Protein AF-A0AAE0H1U1-F1 (afdb_monomer)

Organism: NCBI:txid36881

pLDDT: mean 75.98, std 21.96, range [22.59, 97.88]

Solvent-accessible surface area (backbone atoms only — not comparable to full-atom values): 16771 Å² total; per-residue (Å²): 131,82,87,84,64,93,72,58,71,63,64,58,50,39,24,69,74,56,45,77,70,87,65,85,62,63,89,71,53,54,83,63,53,64,66,82,52,68,60,69,60,41,51,56,58,51,67,36,55,33,44,66,47,66,67,55,46,52,53,47,72,70,44,88,63,95,59,72,74,74,62,70,53,64,40,69,91,61,39,53,61,69,61,48,56,49,49,36,50,52,47,33,50,45,33,72,67,54,68,36,39,51,40,48,20,51,52,53,54,48,54,49,42,69,36,89,77,65,43,66,85,80,74,53,22,36,36,39,39,43,72,71,66,80,46,66,71,62,49,39,37,48,53,9,37,39,77,74,46,45,93,36,50,44,47,34,68,47,70,61,52,62,32,22,53,72,52,82,69,89,71,69,30,79,74,72,40,71,88,58,49,41,75,37,76,69,50,73,68,56,71,81,39,57,65,69,59,29,39,53,55,50,32,55,52,47,52,52,32,60,70,66,68,44,38,34,33,37,42,36,50,40,87,78,54,90,81,70,45,64,64,54,53,26,61,76,60,43,47,70,68,46,50,79,81,39,93,49,48,69,45,50,46,49,63,88,82,54,58,86,59,80,84,74,93,86,77,91,74,84,79,76,78,84,72,92,68,91,82,135

Sequence (280 aa):
MQKGGWDCFRHYEILANGCVPSFLGIDDIPPLTMHTFPKELVQQAMRLPGVPTEESVINALASTAQHTADLFQIDFSVFNKTAYCKLRRQLMQYARERLTTRALGEYVVEQIRSLRPPVPISGRGVLLITEPSVEYQSGLLYIGLVEILGSKLFTYPYRKAIVHADHRNDTKAYGRGFGFQGVLPTTGLYADHAEEEADHAYQTIVEYRLQNGGFDAIIVTNGGNEYCEVDLYQTKFGIGRQTRSLRTKVLEYRTRSGWLSYHGPTKCGRTLRPRDRECP

Foldseek 3Di:
DPPPAPDDPVLLVCLQVLHQDDRACLVVAPCQGPVLQPSVLSVQLCPFQQFDHSVLLVVLVVPPDPCSPVSGGRPPVRGDPVVNNVSSVVSNVSSVPQVALQNLLVVVVVVQQPDVVGQPQPPLAEEEEEDLAADPVSLSVLVNVCVVQPVRYAYPPFDNLQQALPNPDQRQHDVRSPDRGNVHYDDDLVVVDPPVVSSVVSNVVVLVCLLVVSGSEYEYEDPPDPVPPVVCVCVVNVVVVVVVPHNYFYWYDDPDRDDGDGDDDDDDDDDDDDDDDDDD

Structure (mmCIF, N/CA/C/O backbone):
data_AF-A0AAE0H1U1-F1
#
_entry.id   AF-A0AAE0H1U1-F1
#
loop_
_atom_site.group_PDB
_atom_site.id
_atom_site.type_symbol
_atom_site.label_atom_id
_atom_site.label_alt_id
_atom_site.label_comp_id
_atom_site.label_asym_id
_atom_site.label_entity_id
_atom_site.label_seq_id
_atom_site.pdbx_PDB_ins_code
_atom_site.Cartn_x
_atom_site.Cartn_y
_atom_site.Cartn_z
_atom_site.occupancy
_atom_site.B_iso_or_equiv
_atom_site.auth_seq_id
_atom_site.auth_comp_id
_atom_site.auth_asym_id
_atom_site.auth_atom_id
_atom_site.pdbx_PDB_model_num
ATOM 1 N N . MET A 1 1 ? 1.213 23.343 -8.479 1.00 35.62 1 MET A N 1
ATOM 2 C CA . MET A 1 1 ? 1.620 22.376 -7.436 1.00 35.62 1 MET A CA 1
ATOM 3 C C . MET A 1 1 ? 2.518 21.347 -8.108 1.00 35.62 1 MET A C 1
ATOM 5 O O . MET A 1 1 ? 2.014 20.587 -8.928 1.00 35.62 1 MET A O 1
ATOM 9 N N . GLN A 1 2 ? 3.836 21.383 -7.884 1.00 30.20 2 GLN A N 1
ATOM 10 C CA . GLN A 1 2 ? 4.700 20.301 -8.370 1.00 30.20 2 GLN A CA 1
ATOM 11 C C . GLN A 1 2 ? 4.260 19.019 -7.658 1.00 30.20 2 GLN A C 1
ATOM 13 O O . GLN A 1 2 ? 4.155 18.995 -6.432 1.00 30.20 2 GLN A O 1
ATOM 18 N N . LYS A 1 3 ? 3.930 17.974 -8.420 1.00 43.53 3 LYS A N 1
ATOM 19 C CA . LYS A 1 3 ? 3.733 16.635 -7.862 1.00 43.53 3 LYS A CA 1
ATOM 20 C C . LYS A 1 3 ? 5.116 16.154 -7.408 1.00 43.53 3 LYS A C 1
ATOM 22 O O . LYS A 1 3 ? 5.875 15.653 -8.220 1.00 43.53 3 LYS A O 1
ATOM 27 N N . GLY A 1 4 ? 5.475 16.442 -6.158 1.00 54.69 4 GLY A N 1
ATOM 28 C CA . GLY A 1 4 ? 6.845 16.338 -5.638 1.00 54.69 4 GLY A CA 1
ATOM 29 C C . GLY A 1 4 ? 7.089 15.117 -4.753 1.00 54.69 4 GLY A C 1
ATOM 30 O O . GLY A 1 4 ? 7.741 15.244 -3.723 1.00 54.69 4 GLY A O 1
ATOM 31 N N . GLY A 1 5 ? 6.509 13.964 -5.093 1.00 71.81 5 GLY A N 1
ATOM 32 C CA . GLY A 1 5 ? 6.660 12.733 -4.318 1.00 71.81 5 GLY A CA 1
ATOM 33 C C . GLY A 1 5 ? 7.052 11.557 -5.202 1.00 71.81 5 GLY A C 1
ATOM 34 O O . GLY A 1 5 ? 6.538 11.422 -6.308 1.00 71.81 5 GLY A O 1
ATOM 35 N N . TRP A 1 6 ? 7.941 10.706 -4.692 1.00 83.69 6 TRP A N 1
ATOM 36 C CA . TRP A 1 6 ? 8.356 9.466 -5.351 1.00 83.69 6 TRP A CA 1
ATOM 37 C C . TRP A 1 6 ? 7.227 8.430 -5.411 1.00 83.69 6 TRP A C 1
ATOM 39 O O . TRP A 1 6 ? 7.160 7.650 -6.351 1.00 83.69 6 TRP A O 1
ATOM 49 N N . ASP A 1 7 ? 6.317 8.424 -4.433 1.00 81.69 7 ASP A N 1
ATOM 50 C CA . ASP A 1 7 ? 5.248 7.429 -4.332 1.00 81.69 7 ASP A CA 1
ATOM 51 C C . ASP A 1 7 ? 3.934 7.929 -4.948 1.00 81.69 7 ASP A C 1
ATOM 53 O O . ASP A 1 7 ? 3.441 9.014 -4.623 1.00 81.69 7 ASP A O 1
ATOM 57 N N . CYS A 1 8 ? 3.353 7.127 -5.840 1.00 82.00 8 CYS A N 1
ATOM 58 C CA . CYS A 1 8 ? 2.023 7.368 -6.377 1.00 82.00 8 CYS A CA 1
ATOM 59 C C . CYS A 1 8 ? 1.371 6.069 -6.858 1.00 82.00 8 CYS A C 1
ATOM 61 O O . CYS A 1 8 ? 2.042 5.128 -7.287 1.00 82.00 8 CYS A O 1
ATOM 63 N N . PHE A 1 9 ? 0.035 6.052 -6.875 1.00 81.81 9 PHE A N 1
ATOM 64 C CA . PHE A 1 9 ? -0.730 4.876 -7.292 1.00 81.81 9 PHE A CA 1
ATOM 65 C C . PHE A 1 9 ? -0.409 4.360 -8.691 1.00 81.81 9 PHE A C 1
ATOM 67 O O . PHE A 1 9 ? -0.483 3.159 -8.949 1.00 81.81 9 PHE A O 1
ATOM 74 N N . ARG A 1 10 ? -0.015 5.269 -9.584 1.00 85.56 10 ARG A N 1
ATOM 75 C CA . ARG A 1 10 ? 0.279 4.941 -10.974 1.00 85.56 10 ARG A CA 1
ATOM 76 C C . ARG A 1 10 ? 1.406 3.920 -11.098 1.00 85.56 10 ARG A C 1
ATOM 78 O O . ARG A 1 10 ? 1.366 3.106 -12.010 1.00 85.56 10 ARG A O 1
ATOM 85 N N . HIS A 1 11 ? 2.376 3.917 -10.184 1.00 88.50 11 HIS A N 1
ATOM 86 C CA . HIS A 1 11 ? 3.457 2.932 -10.211 1.00 88.50 11 HIS A CA 1
ATOM 87 C C . HIS A 1 11 ? 2.918 1.509 -10.026 1.00 88.50 11 HIS A C 1
ATOM 89 O O . HIS A 1 11 ? 3.271 0.610 -10.785 1.00 88.50 11 HIS A O 1
ATOM 95 N N . TYR A 1 12 ? 2.003 1.318 -9.076 1.00 89.00 12 TYR A N 1
ATOM 96 C CA . TYR A 1 12 ? 1.372 0.025 -8.812 1.00 89.00 12 TYR A CA 1
ATOM 97 C C . TYR A 1 12 ? 0.399 -0.369 -9.931 1.00 89.00 12 TYR A C 1
ATOM 99 O O . TYR A 1 12 ? 0.394 -1.522 -10.355 1.00 89.00 12 TYR A O 1
ATOM 107 N N . GLU A 1 13 ? -0.364 0.590 -10.466 1.00 87.38 13 GLU A N 1
ATOM 108 C CA . GLU A 1 13 ? -1.272 0.377 -11.601 1.00 87.38 13 GLU A CA 1
ATOM 109 C C . GLU A 1 13 ? -0.523 -0.101 -12.857 1.00 87.38 13 GLU A C 1
ATOM 111 O O . GLU A 1 13 ? -0.944 -1.066 -13.496 1.00 87.38 13 GLU A O 1
ATOM 116 N N . ILE A 1 14 ? 0.615 0.522 -13.189 1.00 91.25 14 ILE A N 1
ATOM 117 C CA . ILE A 1 14 ? 1.464 0.118 -14.322 1.00 91.25 14 ILE A CA 1
ATOM 118 C C . ILE A 1 14 ? 1.907 -1.341 -14.158 1.00 91.25 14 ILE A C 1
ATOM 120 O O . ILE A 1 14 ? 1.751 -2.139 -15.085 1.00 91.25 14 ILE A O 1
ATOM 124 N N . LEU A 1 15 ? 2.411 -1.707 -12.974 1.00 92.75 15 LEU A N 1
ATOM 125 C CA . LEU A 1 15 ? 2.860 -3.073 -12.697 1.00 92.75 15 LEU A CA 1
ATOM 126 C C . LEU A 1 15 ? 1.706 -4.086 -12.745 1.00 92.75 15 LEU A C 1
ATOM 128 O O . LEU A 1 15 ? 1.858 -5.168 -13.316 1.00 92.75 15 LEU A O 1
ATOM 132 N N . ALA A 1 16 ? 0.543 -3.733 -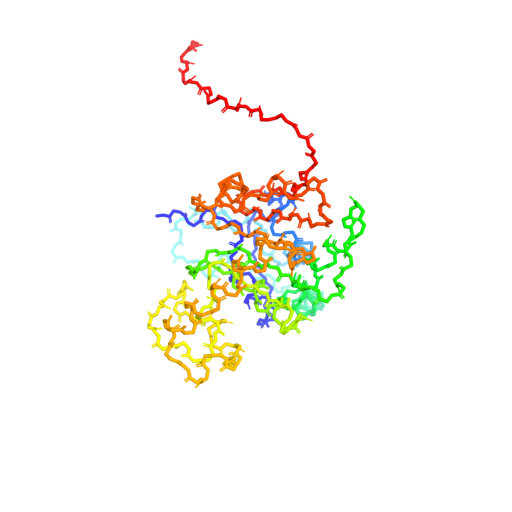12.190 1.00 88.94 16 ALA A N 1
ATOM 133 C CA . ALA A 1 16 ? -0.644 -4.586 -12.176 1.00 88.94 16 ALA A CA 1
ATOM 134 C C . ALA A 1 16 ? -1.193 -4.857 -13.589 1.00 88.94 16 ALA A C 1
ATOM 136 O O . ALA A 1 16 ? -1.636 -5.972 -13.871 1.00 88.94 16 ALA A O 1
ATOM 137 N N . ASN A 1 17 ? -1.084 -3.882 -14.497 1.00 91.50 17 ASN A N 1
ATOM 138 C CA . ASN A 1 17 ? -1.438 -4.031 -15.913 1.00 91.50 17 ASN A CA 1
ATOM 139 C C . ASN A 1 17 ? -0.393 -4.811 -16.733 1.00 91.50 17 ASN A C 1
ATOM 141 O O . ASN A 1 17 ? -0.572 -5.030 -17.930 1.00 91.50 17 ASN A O 1
ATOM 145 N N . GLY A 1 18 ? 0.699 -5.261 -16.110 1.00 92.19 18 GLY A N 1
ATOM 146 C CA . GLY A 1 18 ? 1.759 -6.000 -16.789 1.00 92.19 18 GLY A CA 1
ATOM 147 C C . GLY A 1 18 ? 2.689 -5.140 -17.629 1.00 92.19 18 GLY A C 1
ATOM 148 O O . GLY A 1 18 ? 3.406 -5.670 -18.479 1.00 92.19 18 GLY A O 1
ATOM 149 N N . CYS A 1 19 ? 2.712 -3.835 -17.376 1.00 93.25 19 CYS A N 1
ATOM 150 C CA . CYS A 1 19 ? 3.672 -2.917 -17.962 1.00 93.25 19 CYS A CA 1
ATOM 151 C C . CYS A 1 19 ? 4.915 -2.806 -17.067 1.00 93.25 19 CYS A C 1
ATOM 153 O O . CYS A 1 19 ? 4.862 -2.995 -15.852 1.00 93.25 19 CYS A O 1
ATOM 155 N N . VAL A 1 20 ? 6.053 -2.488 -17.681 1.00 93.12 20 VAL A N 1
ATOM 156 C CA . VAL A 1 20 ? 7.295 -2.175 -16.967 1.00 93.12 20 VAL A CA 1
ATOM 157 C C . VAL A 1 20 ? 7.445 -0.652 -16.942 1.00 93.12 20 VAL A C 1
ATOM 159 O O . VAL A 1 20 ? 7.468 -0.056 -18.019 1.00 93.12 20 VAL A O 1
ATOM 162 N N . PRO A 1 21 ? 7.515 -0.007 -15.765 1.00 90.75 21 PRO A N 1
ATOM 163 C CA . PRO A 1 21 ? 7.670 1.438 -15.686 1.00 90.75 21 PRO A CA 1
ATOM 164 C C . PRO A 1 21 ? 9.073 1.862 -16.135 1.00 90.75 21 PRO A C 1
ATOM 166 O O . PRO A 1 21 ? 10.061 1.226 -15.778 1.00 90.75 21 PRO A O 1
ATOM 169 N N . SER A 1 22 ? 9.149 2.971 -16.870 1.00 88.31 22 SER A N 1
ATOM 170 C CA . SER A 1 22 ? 10.372 3.770 -16.976 1.00 88.31 22 SER A CA 1
ATOM 171 C C . SER A 1 22 ? 10.344 4.802 -15.850 1.00 88.31 22 SER A C 1
ATOM 173 O O . SER A 1 22 ? 9.385 5.572 -15.762 1.00 88.31 22 SER A O 1
ATOM 175 N N . PHE A 1 23 ? 11.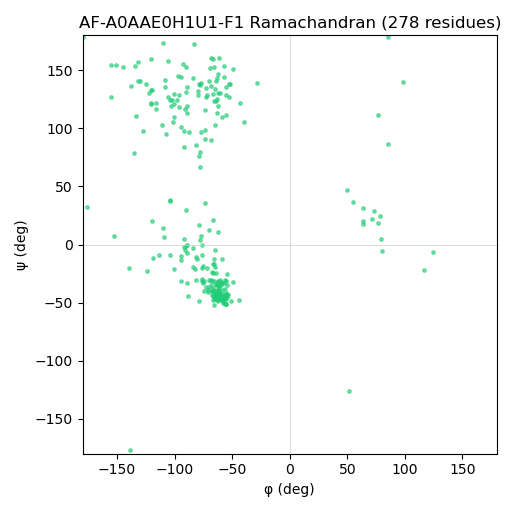328 4.767 -14.950 1.00 90.31 23 PHE A N 1
ATOM 176 C CA . PHE A 1 23 ? 11.325 5.544 -13.710 1.00 90.31 23 PHE A CA 1
ATOM 177 C C . PHE A 1 23 ? 12.622 6.349 -13.583 1.00 90.31 23 PHE A C 1
ATOM 179 O O . PHE A 1 23 ? 13.636 5.836 -13.121 1.00 90.31 23 PHE A O 1
ATOM 186 N N . LEU A 1 24 ? 12.570 7.625 -13.966 1.00 87.81 24 LEU A N 1
ATOM 187 C CA . LEU A 1 24 ? 13.705 8.548 -13.855 1.00 87.81 24 LEU A CA 1
ATOM 188 C C . LEU A 1 24 ? 14.026 8.857 -12.387 1.00 87.81 24 LEU A C 1
ATOM 190 O O . LEU A 1 24 ? 13.115 9.079 -11.586 1.00 87.81 24 LEU A O 1
ATOM 194 N N . GLY A 1 25 ? 15.308 8.859 -12.042 1.00 89.44 25 GLY A N 1
ATOM 195 C CA . GLY A 1 25 ? 15.817 9.097 -10.699 1.00 89.44 25 GLY A CA 1
ATOM 196 C C . GLY A 1 25 ? 15.538 7.941 -9.746 1.00 89.44 25 GLY A C 1
ATOM 197 O O . GLY A 1 25 ? 15.491 8.145 -8.537 1.00 89.44 25 GLY A O 1
ATOM 198 N N . ILE A 1 26 ? 15.308 6.719 -10.249 1.00 91.12 26 ILE A N 1
ATOM 199 C CA . ILE A 1 26 ? 15.032 5.561 -9.381 1.00 91.12 26 ILE A CA 1
ATOM 200 C C . ILE A 1 26 ? 16.195 5.260 -8.423 1.00 91.12 26 ILE A C 1
ATOM 202 O O . ILE A 1 26 ? 15.962 4.797 -7.305 1.00 91.12 26 ILE A O 1
ATOM 206 N N . ASP A 1 27 ? 17.426 5.564 -8.845 1.00 90.00 27 ASP A N 1
ATOM 207 C CA . ASP A 1 27 ? 18.640 5.457 -8.030 1.00 90.00 27 ASP A CA 1
ATOM 208 C C . ASP A 1 27 ? 18.711 6.555 -6.939 1.00 90.00 27 ASP A C 1
ATOM 210 O O . ASP A 1 27 ? 19.361 6.353 -5.913 1.00 90.00 27 ASP A O 1
ATOM 214 N N . ASP A 1 28 ? 17.975 7.663 -7.097 1.00 91.75 28 ASP A N 1
ATOM 215 C CA . ASP A 1 28 ? 17.935 8.799 -6.160 1.00 91.75 28 ASP A CA 1
ATOM 216 C C . ASP A 1 28 ? 16.821 8.682 -5.102 1.00 91.75 28 ASP A C 1
ATOM 218 O O . ASP A 1 28 ? 16.688 9.536 -4.216 1.00 91.75 28 ASP A O 1
ATOM 222 N N . ILE A 1 29 ? 15.997 7.628 -5.168 1.00 88.94 29 ILE A N 1
ATOM 223 C CA . ILE A 1 29 ? 14.916 7.403 -4.204 1.00 88.94 29 ILE A CA 1
ATOM 224 C C . ILE A 1 29 ? 15.525 7.135 -2.816 1.00 88.94 29 ILE A C 1
ATOM 226 O O . ILE A 1 29 ? 16.265 6.161 -2.649 1.00 88.94 29 ILE A O 1
ATOM 230 N N . PRO A 1 30 ? 15.168 7.913 -1.771 1.00 88.94 30 PRO A N 1
ATOM 231 C CA . PRO A 1 30 ? 15.683 7.674 -0.427 1.00 88.94 30 PRO A CA 1
ATOM 232 C C . PRO A 1 30 ? 15.373 6.243 0.059 1.00 88.94 30 PRO A C 1
ATOM 234 O O . PRO A 1 30 ? 14.268 5.758 -0.192 1.00 88.94 30 PRO A O 1
ATOM 237 N N . PRO A 1 31 ? 16.257 5.575 0.828 1.00 83.31 31 PRO A N 1
ATOM 238 C CA . PRO A 1 31 ? 16.146 4.137 1.119 1.00 83.31 31 PRO A CA 1
ATOM 239 C C . PRO A 1 31 ? 14.809 3.671 1.722 1.00 83.31 31 PRO A C 1
ATOM 241 O O . PRO A 1 31 ? 14.327 2.578 1.421 1.00 83.31 31 PRO A O 1
ATOM 244 N N . LEU A 1 32 ? 14.187 4.504 2.564 1.00 84.00 32 LEU A N 1
ATOM 245 C CA . LEU A 1 32 ? 12.905 4.208 3.220 1.00 84.00 32 LEU A CA 1
ATOM 246 C C . LEU A 1 32 ? 11.679 4.662 2.412 1.00 84.00 32 LEU A C 1
ATOM 248 O O . LEU A 1 32 ? 10.543 4.454 2.835 1.00 84.00 32 LEU A O 1
ATOM 252 N N . THR A 1 33 ? 11.892 5.275 1.250 1.00 85.25 33 THR A N 1
ATOM 253 C CA . THR A 1 33 ? 10.828 5.694 0.339 1.00 85.25 33 THR A CA 1
ATOM 254 C C . THR A 1 33 ? 10.514 4.565 -0.634 1.00 85.25 33 THR A C 1
ATOM 256 O O . THR A 1 33 ? 11.417 3.913 -1.167 1.00 85.25 33 THR A O 1
ATOM 259 N N . MET A 1 34 ? 9.218 4.305 -0.845 1.00 86.81 34 MET A N 1
ATOM 260 C CA . MET A 1 34 ? 8.743 3.187 -1.669 1.00 86.81 34 MET A CA 1
ATOM 261 C C . MET A 1 34 ? 9.416 1.862 -1.272 1.00 86.81 34 MET A C 1
ATOM 263 O O . MET A 1 34 ? 9.952 1.136 -2.110 1.00 86.81 34 MET A O 1
ATOM 267 N N . HIS A 1 35 ? 9.474 1.585 0.034 1.00 85.94 35 HIS A N 1
ATOM 268 C CA . HIS A 1 35 ? 10.216 0.448 0.586 1.00 85.94 35 HIS A CA 1
ATOM 269 C C . HIS A 1 35 ? 9.741 -0.905 0.032 1.00 85.94 35 HIS A C 1
ATOM 271 O O . HIS A 1 35 ? 10.547 -1.806 -0.164 1.00 85.94 35 HIS A O 1
ATOM 277 N N . THR A 1 36 ? 8.447 -1.033 -0.261 1.00 88.44 36 THR A N 1
ATOM 278 C CA . THR A 1 36 ? 7.844 -2.255 -0.807 1.00 88.44 36 THR A CA 1
ATOM 279 C C . THR A 1 36 ? 7.851 -2.313 -2.333 1.00 88.44 36 THR A C 1
ATOM 281 O O . THR A 1 36 ? 7.474 -3.333 -2.895 1.00 88.44 36 THR A O 1
ATOM 284 N N . PHE A 1 37 ? 8.246 -1.246 -3.032 1.00 92.94 37 PHE A N 1
ATOM 285 C CA . PHE A 1 37 ? 8.271 -1.230 -4.493 1.00 92.94 37 PHE A CA 1
ATOM 286 C C . PHE A 1 37 ? 9.513 -1.968 -5.023 1.00 92.94 37 PHE A C 1
ATOM 288 O O . PHE A 1 37 ? 10.600 -1.757 -4.483 1.00 92.94 37 PHE A O 1
ATOM 295 N N . PRO A 1 38 ? 9.401 -2.787 -6.090 1.00 95.62 38 PRO A N 1
ATOM 296 C CA . PRO A 1 38 ? 10.506 -3.604 -6.598 1.00 95.62 38 PRO A CA 1
ATOM 297 C C . PRO A 1 38 ? 11.505 -2.778 -7.431 1.00 95.62 38 PRO A C 1
ATOM 299 O O . PRO A 1 38 ? 11.630 -2.973 -8.644 1.00 95.62 38 PRO A O 1
ATOM 302 N N . LYS A 1 39 ? 12.210 -1.843 -6.780 1.00 94.81 39 LYS A N 1
ATOM 303 C CA . LYS A 1 39 ? 13.130 -0.887 -7.418 1.00 94.81 39 LYS A CA 1
ATOM 304 C C . LYS A 1 39 ? 14.193 -1.592 -8.264 1.00 94.81 39 LYS A C 1
ATOM 306 O O . LYS A 1 39 ? 14.415 -1.213 -9.412 1.00 94.81 39 LYS A O 1
ATOM 311 N N . GLU A 1 40 ? 14.753 -2.684 -7.754 1.00 95.75 40 GLU A N 1
ATOM 312 C CA . GLU A 1 40 ? 15.824 -3.438 -8.406 1.00 95.75 40 GLU A CA 1
ATOM 313 C C . GLU A 1 40 ? 15.358 -4.111 -9.702 1.00 95.75 40 GLU A C 1
ATOM 315 O O . GLU A 1 40 ? 16.088 -4.132 -10.693 1.00 95.75 40 GLU A O 1
ATOM 320 N N . LEU A 1 41 ? 14.134 -4.649 -9.728 1.00 96.94 41 LEU A N 1
ATOM 321 C CA . LEU A 1 41 ? 13.576 -5.2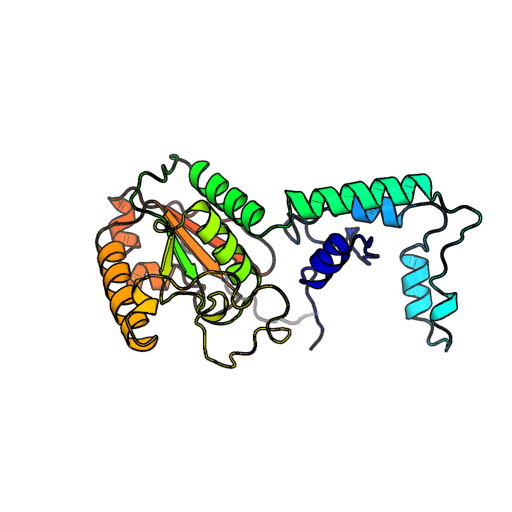68 -10.937 1.00 96.94 41 LEU A CA 1
ATOM 322 C C . LEU A 1 41 ? 13.268 -4.219 -12.012 1.00 96.94 41 LEU A C 1
ATOM 324 O O . LEU A 1 41 ? 13.467 -4.483 -13.199 1.00 96.94 41 LEU A O 1
ATOM 328 N N . VAL A 1 42 ? 12.807 -3.032 -11.605 1.00 96.31 42 VAL A N 1
ATOM 329 C CA . VAL A 1 42 ? 12.570 -1.908 -12.522 1.00 96.31 42 VAL A CA 1
ATOM 330 C C . VAL A 1 42 ? 13.891 -1.407 -13.107 1.00 96.31 42 VAL A C 1
ATOM 332 O O . VAL A 1 42 ? 14.013 -1.318 -14.327 1.00 96.31 42 VAL A O 1
ATOM 335 N N . GLN A 1 43 ? 14.914 -1.197 -12.272 1.00 95.38 43 GLN A N 1
ATOM 336 C CA . GLN A 1 43 ? 16.264 -0.824 -12.713 1.00 95.38 43 GLN A CA 1
ATOM 337 C C . GLN A 1 43 ? 16.848 -1.837 -13.705 1.00 95.38 43 GLN A C 1
ATOM 339 O O . GLN A 1 43 ? 17.400 -1.452 -14.733 1.00 95.38 43 GLN A O 1
ATOM 344 N N . GLN A 1 44 ? 16.711 -3.140 -13.435 1.00 96.31 44 GLN A N 1
ATOM 345 C CA . GLN A 1 44 ? 17.175 -4.186 -14.354 1.00 96.31 44 GLN A CA 1
ATOM 346 C C . GLN A 1 44 ? 16.504 -4.086 -15.725 1.00 96.31 44 GLN A C 1
ATOM 348 O O . GLN A 1 44 ? 17.163 -4.284 -16.743 1.00 96.31 44 GLN A O 1
ATOM 353 N N . ALA A 1 45 ? 15.211 -3.764 -15.763 1.00 95.69 45 ALA A N 1
ATOM 354 C CA . ALA A 1 45 ? 14.492 -3.620 -17.019 1.00 95.69 45 ALA A CA 1
ATOM 355 C C . ALA A 1 45 ? 14.874 -2.342 -17.777 1.00 95.69 45 ALA A C 1
ATOM 357 O O . ALA A 1 45 ? 15.001 -2.387 -18.998 1.00 95.69 45 ALA A O 1
ATOM 358 N N . MET A 1 46 ? 15.121 -1.240 -17.064 1.00 94.38 46 MET A N 1
ATOM 359 C CA . MET A 1 46 ? 15.610 0.015 -17.648 1.00 94.38 46 MET A CA 1
ATOM 360 C C . MET A 1 46 ? 17.029 -0.100 -18.221 1.00 94.38 46 MET A C 1
ATOM 362 O O . MET A 1 46 ? 17.387 0.646 -19.122 1.00 94.38 46 MET A O 1
ATOM 366 N N . ARG A 1 47 ? 17.834 -1.045 -17.722 1.00 94.75 47 ARG A N 1
ATOM 367 C CA . ARG A 1 47 ? 19.215 -1.296 -18.172 1.00 94.75 47 ARG A CA 1
ATOM 368 C C . ARG A 1 47 ? 19.321 -2.344 -19.288 1.00 94.75 47 ARG A C 1
ATOM 370 O O . ARG A 1 47 ? 20.430 -2.730 -19.653 1.00 94.75 47 ARG A O 1
ATOM 377 N N . LEU A 1 48 ? 18.201 -2.853 -19.810 1.00 96.38 48 LEU A N 1
ATOM 378 C CA . LEU A 1 48 ? 18.238 -3.802 -20.924 1.00 96.38 48 LEU A CA 1
ATOM 379 C C . LEU A 1 48 ? 18.839 -3.148 -22.180 1.00 96.38 48 LEU A C 1
ATOM 381 O O . LEU A 1 48 ? 18.536 -1.986 -22.457 1.00 96.38 48 LEU A O 1
ATOM 385 N N . PRO A 1 49 ? 19.623 -3.890 -22.988 1.00 95.75 49 PRO A N 1
ATOM 386 C CA . PRO A 1 49 ? 20.093 -3.391 -24.276 1.00 95.75 49 PRO A CA 1
ATOM 387 C C . PRO A 1 49 ? 18.928 -2.878 -25.124 1.00 95.75 49 PRO A C 1
ATOM 389 O O . PRO A 1 49 ? 17.867 -3.501 -25.149 1.00 95.75 49 PRO A O 1
ATOM 392 N N . GLY A 1 50 ? 19.123 -1.743 -25.790 1.00 93.69 50 GLY A N 1
ATOM 393 C CA . GLY A 1 50 ? 18.128 -1.110 -26.657 1.00 93.69 50 GLY A CA 1
ATOM 394 C C . GLY A 1 50 ? 17.054 -0.293 -25.939 1.00 93.69 50 GLY A C 1
ATOM 395 O O . GLY A 1 50 ? 16.271 0.376 -26.604 1.00 93.69 50 GLY A O 1
ATOM 396 N N . VAL A 1 51 ? 17.011 -0.296 -24.604 1.00 93.44 51 VAL A N 1
ATOM 397 C CA . VAL A 1 51 ? 16.199 0.665 -23.844 1.00 93.44 51 VAL A CA 1
ATOM 398 C C . VAL A 1 51 ? 16.955 2.000 -23.763 1.00 93.44 51 VAL A C 1
ATOM 400 O O . VAL A 1 51 ? 18.146 1.981 -23.439 1.00 93.44 51 VAL A O 1
ATOM 403 N N . PRO A 1 52 ? 16.308 3.151 -24.042 1.00 91.12 52 PRO A N 1
ATOM 404 C CA . PRO A 1 52 ? 16.937 4.461 -23.887 1.00 91.12 52 PRO A CA 1
ATOM 405 C C . PRO A 1 52 ? 17.486 4.672 -22.472 1.00 91.12 52 PRO A C 1
ATOM 407 O O . PRO A 1 52 ? 16.812 4.373 -21.484 1.00 91.12 52 PRO A O 1
ATOM 410 N N . THR A 1 53 ? 18.703 5.209 -22.369 1.00 90.00 53 THR A N 1
ATOM 411 C CA . THR A 1 53 ? 19.298 5.546 -21.070 1.00 90.00 53 THR A CA 1
ATOM 412 C C . THR A 1 53 ? 18.564 6.723 -20.445 1.00 90.00 53 THR A C 1
ATOM 414 O O . THR A 1 53 ? 18.051 7.591 -21.152 1.00 90.00 53 THR A O 1
ATOM 417 N N . GLU A 1 54 ? 18.559 6.804 -19.119 1.00 87.75 54 GLU A N 1
ATOM 418 C CA . GLU A 1 54 ? 17.955 7.930 -18.407 1.00 87.75 54 GLU A CA 1
ATOM 419 C C . GLU A 1 54 ? 18.494 9.289 -18.883 1.00 87.75 54 GLU A C 1
ATOM 421 O O . GLU A 1 54 ? 17.712 10.192 -19.165 1.00 87.75 54 GLU A O 1
ATOM 426 N N . GLU A 1 55 ? 19.808 9.407 -19.078 1.00 87.62 55 GLU A N 1
ATOM 427 C CA . GLU A 1 55 ? 20.433 10.613 -19.628 1.00 87.62 55 GLU A CA 1
ATOM 428 C C . GLU A 1 55 ? 19.872 10.974 -21.013 1.00 87.62 55 GLU A C 1
ATOM 430 O O . GLU A 1 55 ? 19.526 12.129 -21.257 1.00 87.62 55 GLU A O 1
ATOM 435 N N . SER A 1 56 ? 19.710 9.989 -21.907 1.00 85.25 56 SER A N 1
ATOM 436 C CA . SER A 1 56 ? 19.128 10.225 -23.234 1.00 85.25 56 SER A CA 1
ATOM 437 C C . SER A 1 56 ? 17.676 10.709 -23.149 1.00 85.25 56 SER A C 1
ATOM 439 O O . SER A 1 56 ? 17.302 11.636 -23.865 1.00 85.25 56 SER A O 1
ATOM 441 N N . VAL A 1 57 ? 16.886 10.153 -22.221 1.00 85.12 57 VAL A N 1
ATOM 442 C CA . VAL A 1 57 ? 15.493 10.555 -21.970 1.00 85.12 57 VAL A CA 1
ATOM 443 C C . VAL A 1 57 ? 15.438 11.980 -21.412 1.00 85.12 57 VAL A C 1
ATOM 445 O O . VAL A 1 57 ? 14.622 12.780 -21.865 1.00 85.12 57 VAL A O 1
ATOM 448 N N . ILE A 1 58 ? 16.304 12.327 -20.457 1.00 83.88 58 ILE A N 1
ATOM 449 C CA . ILE A 1 58 ? 16.364 13.672 -19.863 1.00 83.88 58 ILE A CA 1
ATOM 450 C C . ILE A 1 58 ? 16.775 14.708 -20.912 1.00 83.88 58 ILE A C 1
ATOM 452 O O . ILE A 1 58 ? 16.109 15.735 -21.048 1.00 83.88 58 ILE A O 1
ATOM 456 N N . ASN A 1 59 ? 17.822 14.425 -21.691 1.00 83.94 59 ASN A N 1
ATOM 457 C CA . ASN A 1 59 ? 18.289 15.309 -22.759 1.00 83.94 59 ASN A CA 1
ATOM 458 C C . ASN A 1 59 ? 17.201 15.524 -23.820 1.00 83.94 59 ASN A C 1
ATOM 460 O O . ASN A 1 59 ? 16.963 16.654 -24.246 1.00 83.94 59 ASN A O 1
ATOM 464 N N . ALA A 1 60 ? 16.488 14.456 -24.186 1.00 80.12 60 ALA A N 1
ATOM 465 C CA . ALA A 1 60 ? 15.338 14.519 -25.077 1.00 80.12 60 ALA A CA 1
ATOM 466 C C . ALA A 1 60 ? 14.214 15.412 -24.531 1.00 80.12 60 ALA A C 1
ATOM 468 O O . ALA A 1 60 ? 13.709 16.264 -25.259 1.00 80.12 60 ALA A O 1
ATOM 469 N N . LEU A 1 61 ? 13.842 15.255 -23.256 1.00 79.38 61 LEU A N 1
ATOM 470 C CA . LEU A 1 61 ? 12.804 16.065 -22.606 1.00 79.38 61 LEU A CA 1
ATOM 471 C C . LEU A 1 61 ? 13.201 17.543 -22.459 1.00 79.38 61 LEU A C 1
ATOM 473 O O . LEU A 1 61 ? 12.329 18.411 -22.483 1.00 79.38 61 LEU A O 1
ATOM 477 N N . ALA A 1 62 ? 14.495 17.829 -22.293 1.00 80.88 62 ALA A N 1
ATOM 478 C CA . ALA A 1 62 ? 15.029 19.186 -22.205 1.00 80.88 62 ALA A CA 1
ATOM 479 C C . ALA A 1 62 ? 15.095 19.885 -23.572 1.00 80.88 62 ALA A C 1
ATOM 481 O O . ALA A 1 62 ? 14.960 21.108 -23.652 1.00 80.88 62 ALA A O 1
ATOM 482 N N . SER A 1 63 ? 15.278 19.125 -24.654 1.00 72.75 63 SER A N 1
ATOM 483 C CA . SER A 1 63 ? 15.187 19.654 -26.009 1.00 72.75 63 SER A CA 1
ATOM 484 C C . SER A 1 63 ? 13.716 19.905 -26.353 1.00 72.75 63 SER A C 1
ATOM 486 O O . SER A 1 63 ? 12.915 18.982 -26.436 1.00 72.75 63 SER A O 1
ATOM 488 N N . THR A 1 64 ? 13.319 21.157 -26.574 1.00 60.62 64 THR A N 1
ATOM 489 C CA . THR A 1 64 ? 11.952 21.560 -26.973 1.00 60.62 64 THR A CA 1
ATOM 490 C C . THR A 1 64 ? 11.547 21.077 -28.380 1.00 60.62 64 THR A C 1
ATOM 492 O O . THR A 1 64 ? 10.646 21.640 -29.003 1.00 60.62 64 THR A O 1
ATOM 495 N N . ALA A 1 65 ? 12.212 20.047 -28.911 1.00 57.31 65 ALA A N 1
ATOM 496 C CA . ALA A 1 65 ? 12.010 19.523 -30.248 1.00 57.31 65 ALA A CA 1
ATOM 497 C C . ALA A 1 65 ? 10.619 18.886 -30.380 1.00 57.31 65 ALA A C 1
ATOM 499 O O . ALA A 1 65 ? 10.195 18.043 -29.592 1.00 57.31 65 ALA A O 1
ATOM 500 N N . GLN A 1 66 ? 9.911 19.301 -31.426 1.00 53.38 66 GLN A N 1
ATOM 501 C CA . GLN A 1 66 ? 8.480 19.097 -31.656 1.00 53.38 66 GLN A CA 1
ATOM 502 C C . GLN A 1 66 ? 8.055 17.648 -31.982 1.00 53.38 66 GLN A C 1
ATOM 504 O O . GLN A 1 66 ? 6.915 17.419 -32.376 1.00 53.38 66 GLN A O 1
ATOM 509 N N . HIS A 1 67 ? 8.929 16.658 -31.781 1.00 52.56 67 HIS A N 1
ATOM 510 C CA . HIS A 1 67 ? 8.674 15.251 -32.094 1.00 52.56 67 HIS A CA 1
ATOM 511 C C . HIS A 1 67 ? 9.133 14.343 -30.947 1.00 52.56 67 HIS A C 1
ATOM 513 O O . HIS A 1 67 ? 10.179 13.706 -30.989 1.00 52.56 67 HIS A O 1
ATOM 519 N N . THR A 1 68 ? 8.315 14.272 -29.896 1.00 54.97 68 THR A N 1
ATOM 520 C CA . THR A 1 68 ? 8.557 13.437 -28.707 1.00 54.97 68 THR A CA 1
ATOM 521 C C . THR A 1 68 ? 8.506 11.931 -28.983 1.00 54.97 68 THR A C 1
ATOM 523 O O . THR A 1 68 ? 8.998 11.156 -28.173 1.00 54.97 68 THR A O 1
ATOM 526 N N . ALA A 1 69 ? 7.931 11.490 -30.105 1.00 57.72 69 ALA A N 1
ATOM 527 C CA . ALA A 1 69 ? 7.742 10.068 -30.403 1.00 57.72 69 ALA A CA 1
ATOM 528 C C . ALA A 1 69 ? 9.036 9.340 -30.818 1.00 57.72 69 ALA A C 1
ATOM 530 O O . ALA A 1 69 ? 9.191 8.160 -30.507 1.00 57.72 69 ALA A O 1
ATOM 531 N N . ASP A 1 70 ? 9.974 10.032 -31.468 1.00 57.97 70 ASP A N 1
ATOM 532 C CA . ASP A 1 70 ? 11.220 9.419 -31.955 1.00 57.97 70 ASP A CA 1
ATOM 533 C C . ASP A 1 70 ? 12.302 9.336 -30.868 1.00 57.97 70 ASP A C 1
ATOM 535 O O . ASP A 1 70 ? 13.210 8.513 -30.942 1.00 57.97 70 ASP A O 1
ATOM 539 N N . LEU A 1 71 ? 12.166 10.136 -29.807 1.00 60.56 71 LEU A N 1
ATOM 540 C CA . LEU A 1 71 ? 13.151 10.265 -28.729 1.00 60.56 71 LEU A CA 1
ATOM 541 C C . LEU A 1 71 ? 13.085 9.147 -27.674 1.00 60.56 71 LEU A C 1
ATOM 543 O O . LEU A 1 71 ? 13.997 9.014 -26.861 1.00 60.56 71 LEU A O 1
ATOM 547 N N . PHE A 1 72 ? 12.025 8.335 -27.682 1.00 73.19 72 PHE A N 1
ATOM 548 C CA . PHE A 1 72 ? 11.817 7.244 -26.718 1.00 73.19 72 PHE A CA 1
ATOM 549 C C . PHE A 1 72 ? 11.737 5.868 -27.384 1.00 73.19 72 PHE A C 1
ATOM 551 O O . PHE A 1 72 ? 11.174 4.932 -26.808 1.00 73.19 72 PHE A O 1
ATOM 558 N N . GLN A 1 73 ? 12.259 5.729 -28.605 1.00 81.81 73 GLN A N 1
ATOM 559 C CA . GLN A 1 73 ? 12.193 4.457 -29.311 1.00 81.81 73 GLN A CA 1
ATOM 560 C C . GLN A 1 73 ? 13.148 3.429 -28.707 1.00 81.81 73 GLN A C 1
ATOM 562 O O . GLN A 1 73 ? 14.313 3.701 -28.429 1.00 81.81 73 GLN A O 1
ATOM 567 N N . ILE A 1 74 ? 12.625 2.220 -28.521 1.00 89.88 74 ILE A N 1
ATOM 568 C CA . ILE A 1 74 ? 13.433 1.054 -28.184 1.00 89.88 74 ILE A CA 1
ATOM 569 C C . ILE A 1 74 ? 14.200 0.650 -29.442 1.00 89.88 74 ILE A C 1
ATOM 571 O O . ILE A 1 74 ? 13.591 0.406 -30.486 1.00 89.88 74 ILE A O 1
ATOM 575 N N . ASP A 1 75 ? 15.519 0.519 -29.336 1.00 93.19 75 ASP A N 1
ATOM 576 C CA . ASP A 1 75 ? 16.330 -0.079 -30.390 1.00 93.19 75 ASP A CA 1
ATOM 577 C C . ASP A 1 75 ? 16.105 -1.595 -30.407 1.00 93.19 75 ASP A C 1
ATOM 579 O O . ASP A 1 75 ? 16.773 -2.386 -29.731 1.00 93.19 75 ASP A O 1
ATOM 583 N N . PHE A 1 76 ? 15.123 -2.004 -31.206 1.00 94.25 76 PHE A N 1
ATOM 584 C CA . PHE A 1 76 ? 14.750 -3.401 -31.369 1.00 94.25 76 PHE A CA 1
ATOM 585 C C . PHE A 1 76 ? 15.831 -4.261 -32.036 1.00 94.25 76 PHE A C 1
ATOM 587 O O . PHE A 1 76 ? 15.714 -5.485 -31.975 1.00 94.25 76 PHE A O 1
ATOM 594 N N . SER A 1 77 ? 16.875 -3.671 -32.634 1.00 95.50 77 SER A N 1
ATOM 595 C CA . SER A 1 77 ? 17.973 -4.441 -33.232 1.00 95.50 77 SER A CA 1
ATOM 596 C C . SER A 1 77 ? 18.836 -5.136 -32.174 1.00 95.50 77 SER A C 1
ATOM 598 O O . SER A 1 77 ? 19.335 -6.237 -32.409 1.00 95.50 77 SER A O 1
ATOM 600 N N . VAL A 1 78 ? 18.943 -4.538 -30.983 1.00 96.44 78 VAL A N 1
ATOM 601 C CA . VAL A 1 78 ? 19.696 -5.080 -29.841 1.00 96.44 78 VAL A CA 1
ATOM 602 C C . VAL A 1 78 ? 18.800 -5.462 -28.657 1.00 96.44 78 VAL A C 1
ATOM 604 O O . VAL A 1 78 ? 19.265 -6.104 -27.713 1.00 96.44 78 VAL A O 1
ATOM 607 N N . PHE A 1 79 ? 17.512 -5.102 -28.690 1.00 96.94 79 PHE A N 1
ATOM 608 C CA . PHE A 1 79 ? 16.589 -5.340 -27.583 1.00 96.94 79 PHE A CA 1
ATOM 609 C C . PHE A 1 79 ? 16.378 -6.821 -27.264 1.00 96.94 79 PHE A C 1
ATOM 611 O O . PHE A 1 79 ? 15.819 -7.600 -28.042 1.00 96.94 79 PHE A O 1
ATOM 618 N N . ASN A 1 80 ? 16.732 -7.210 -26.038 1.00 96.00 80 ASN A N 1
ATOM 619 C CA . ASN A 1 80 ? 16.544 -8.577 -25.571 1.00 96.00 80 ASN A CA 1
ATOM 620 C C . ASN A 1 80 ? 15.099 -8.818 -25.101 1.00 96.00 80 ASN A C 1
ATOM 622 O O . ASN A 1 80 ? 14.776 -8.758 -23.909 1.00 96.00 80 ASN A O 1
ATOM 626 N N . LYS A 1 81 ? 14.225 -9.158 -26.054 1.00 96.25 81 LYS A N 1
ATOM 627 C CA . LYS A 1 81 ? 12.804 -9.452 -25.805 1.00 96.25 81 LYS A CA 1
ATOM 628 C C . LYS A 1 81 ? 12.588 -10.564 -24.773 1.00 96.25 81 LYS A C 1
ATOM 630 O O . LYS A 1 81 ? 11.674 -10.471 -23.955 1.00 96.25 81 LYS A O 1
ATOM 635 N N . THR A 1 82 ? 13.423 -11.603 -24.774 1.00 97.50 82 THR A N 1
ATOM 636 C CA . THR A 1 82 ? 13.313 -12.721 -23.822 1.00 97.50 82 THR A CA 1
ATOM 637 C C . THR A 1 82 ? 13.588 -12.262 -22.391 1.00 97.50 82 THR A C 1
ATOM 639 O O . THR A 1 82 ? 12.813 -12.579 -21.483 1.00 97.50 82 THR A O 1
ATOM 642 N N . ALA A 1 83 ? 14.648 -11.474 -22.188 1.00 97.44 83 ALA A N 1
ATOM 643 C CA . ALA A 1 83 ? 14.977 -10.891 -20.890 1.00 97.44 83 ALA A CA 1
ATOM 644 C C . ALA A 1 83 ? 13.882 -9.924 -20.416 1.00 97.44 83 ALA A C 1
ATOM 646 O O . ALA A 1 83 ? 13.434 -10.026 -19.273 1.00 97.44 83 ALA A O 1
ATOM 647 N N . TYR A 1 84 ? 13.366 -9.073 -21.309 1.00 96.88 84 TYR A N 1
ATOM 648 C CA . TYR A 1 84 ? 12.230 -8.199 -21.011 1.00 96.88 84 TYR A CA 1
ATOM 649 C C . TYR A 1 84 ? 10.993 -8.984 -20.564 1.00 96.88 84 TYR A C 1
ATOM 651 O O . TYR A 1 84 ? 10.423 -8.703 -19.511 1.00 96.88 84 TYR A O 1
ATOM 659 N N . CYS A 1 85 ? 10.588 -10.017 -21.311 1.00 97.06 85 CYS A N 1
ATOM 660 C CA . CYS A 1 85 ? 9.432 -10.836 -20.945 1.00 97.06 85 CYS A CA 1
ATOM 661 C C . CYS A 1 85 ? 9.625 -11.560 -19.604 1.00 97.06 85 CYS A C 1
ATOM 663 O O . CYS A 1 85 ? 8.648 -11.765 -18.879 1.00 97.06 85 CYS A O 1
ATOM 665 N N . LYS A 1 86 ? 10.862 -11.941 -19.259 1.00 97.88 86 LYS A N 1
ATOM 666 C CA . LYS A 1 86 ? 11.195 -12.508 -17.947 1.00 97.88 86 LYS A CA 1
ATOM 667 C C . LYS A 1 86 ? 11.009 -11.476 -16.833 1.00 97.88 86 LYS A C 1
ATOM 669 O O . LYS A 1 86 ? 10.260 -11.759 -15.900 1.00 97.88 86 LYS A O 1
ATOM 674 N N . LEU A 1 87 ? 11.607 -10.293 -16.967 1.00 97.81 87 LEU A N 1
ATOM 675 C CA . LEU A 1 87 ? 11.505 -9.212 -15.980 1.00 97.81 87 LEU A CA 1
ATOM 676 C C . LEU A 1 87 ? 10.062 -8.737 -15.802 1.00 97.81 87 LEU A C 1
ATOM 678 O O . LEU A 1 87 ? 9.582 -8.640 -14.677 1.00 97.81 87 LEU A O 1
ATOM 682 N N . ARG A 1 88 ? 9.323 -8.557 -16.901 1.00 97.12 88 ARG A N 1
ATOM 683 C CA . ARG A 1 88 ? 7.890 -8.237 -16.876 1.00 97.12 88 ARG A CA 1
ATOM 684 C C . ARG A 1 88 ? 7.097 -9.261 -16.065 1.00 97.12 88 ARG A C 1
ATOM 686 O O . ARG A 1 88 ? 6.269 -8.885 -15.245 1.00 97.12 88 ARG A O 1
ATOM 693 N N . ARG A 1 89 ? 7.354 -10.560 -16.261 1.00 97.62 89 ARG A N 1
ATOM 694 C CA . ARG A 1 89 ? 6.680 -11.625 -15.500 1.00 97.62 89 ARG A CA 1
ATOM 695 C C . ARG A 1 89 ? 7.026 -11.564 -14.013 1.00 97.62 89 ARG A C 1
ATOM 697 O O . ARG A 1 89 ? 6.127 -11.709 -13.195 1.00 97.62 89 ARG A O 1
ATOM 704 N N . GLN A 1 90 ? 8.295 -11.331 -13.677 1.00 97.81 90 GLN A N 1
ATOM 705 C CA . GLN A 1 90 ? 8.740 -11.184 -12.287 1.00 97.81 90 GLN A CA 1
ATOM 706 C C . GLN A 1 90 ? 8.082 -9.976 -11.614 1.00 97.81 90 GLN A C 1
ATOM 708 O O . GLN A 1 90 ? 7.575 -10.105 -10.508 1.00 97.81 90 GLN A O 1
ATOM 713 N N . LEU A 1 91 ? 8.016 -8.835 -12.302 1.00 97.50 91 LEU A N 1
ATOM 714 C CA . LEU A 1 91 ? 7.338 -7.627 -11.832 1.00 97.50 91 LEU A CA 1
ATOM 715 C C . LEU A 1 91 ? 5.836 -7.851 -11.617 1.00 97.50 91 LEU A C 1
ATOM 717 O O . LEU A 1 91 ? 5.307 -7.490 -10.570 1.00 97.50 91 LEU A O 1
ATOM 721 N N . MET A 1 92 ? 5.154 -8.501 -12.565 1.00 95.81 92 MET A N 1
ATOM 722 C CA . MET A 1 92 ? 3.736 -8.853 -12.423 1.00 95.81 92 MET A CA 1
ATOM 723 C C . MET A 1 92 ? 3.485 -9.799 -11.251 1.00 95.81 92 MET A C 1
ATOM 725 O O . MET A 1 92 ? 2.517 -9.630 -10.512 1.00 95.81 92 MET A O 1
ATOM 729 N N . GLN A 1 93 ? 4.334 -10.814 -11.097 1.00 96.69 93 GLN A N 1
ATOM 730 C CA . GLN A 1 93 ? 4.241 -11.754 -9.988 1.00 96.69 93 GLN A CA 1
ATOM 731 C C . GLN A 1 93 ? 4.462 -11.033 -8.655 1.00 96.69 93 GLN A C 1
ATOM 733 O O . GLN A 1 93 ? 3.634 -11.153 -7.757 1.00 96.69 93 GLN A O 1
ATOM 738 N N . TYR A 1 94 ? 5.503 -10.202 -8.567 1.00 97.12 94 TYR A N 1
ATOM 739 C CA . TYR A 1 94 ? 5.778 -9.379 -7.395 1.00 97.12 94 TYR A CA 1
ATOM 740 C C . TYR A 1 94 ? 4.584 -8.483 -7.049 1.00 97.12 94 TYR A C 1
ATOM 742 O O . TYR A 1 94 ? 4.173 -8.432 -5.895 1.00 97.12 94 TYR A O 1
ATOM 750 N N . ALA A 1 95 ? 3.979 -7.818 -8.037 1.00 94.12 95 ALA A N 1
ATOM 751 C CA . ALA A 1 95 ? 2.815 -6.969 -7.808 1.00 94.12 95 ALA A CA 1
ATOM 752 C C . ALA A 1 95 ? 1.633 -7.750 -7.212 1.00 94.12 95 ALA A C 1
ATOM 754 O O . ALA A 1 95 ? 1.035 -7.310 -6.233 1.00 94.12 95 ALA A O 1
ATOM 755 N N . ARG A 1 96 ? 1.346 -8.943 -7.746 1.00 93.56 96 ARG A N 1
ATOM 756 C CA . ARG A 1 96 ? 0.261 -9.815 -7.263 1.00 93.56 96 ARG A CA 1
ATOM 757 C C . ARG A 1 96 ? 0.503 -10.377 -5.866 1.00 93.56 96 ARG A C 1
ATOM 759 O O . ARG A 1 96 ? -0.456 -10.619 -5.143 1.00 93.56 96 ARG A O 1
ATOM 766 N N . GLU A 1 97 ? 1.758 -10.607 -5.501 1.00 94.62 97 GLU A N 1
ATOM 767 C CA . GLU A 1 97 ? 2.118 -11.243 -4.231 1.00 94.62 97 GLU A CA 1
ATOM 768 C C . GLU A 1 97 ? 2.424 -10.234 -3.116 1.00 94.62 97 GLU A C 1
ATOM 770 O O . GLU A 1 97 ? 2.204 -10.530 -1.946 1.00 94.62 97 GLU A O 1
ATOM 775 N N . ARG A 1 98 ? 2.964 -9.058 -3.455 1.00 94.12 98 ARG A N 1
ATOM 776 C CA . ARG A 1 98 ? 3.565 -8.120 -2.489 1.00 94.12 98 ARG A CA 1
ATOM 777 C C . ARG A 1 98 ? 2.970 -6.717 -2.518 1.00 94.12 98 ARG A C 1
ATOM 779 O O . ARG A 1 98 ? 3.075 -6.015 -1.519 1.00 94.12 98 ARG A O 1
ATOM 786 N N . LEU A 1 99 ? 2.353 -6.302 -3.625 1.00 93.50 99 LEU A N 1
ATOM 787 C CA . LEU A 1 99 ? 1.782 -4.956 -3.790 1.00 93.50 99 LEU A CA 1
ATOM 788 C C . LEU A 1 99 ? 0.251 -4.969 -3.668 1.00 93.50 99 LEU A C 1
ATOM 790 O O . LEU A 1 99 ? -0.447 -4.256 -4.385 1.00 93.50 99 LEU A O 1
ATOM 794 N N . THR A 1 100 ? -0.270 -5.803 -2.767 1.00 92.75 100 THR A N 1
ATOM 795 C CA . THR A 1 100 ? -1.702 -5.915 -2.469 1.00 92.75 100 THR A CA 1
ATOM 796 C C . THR A 1 100 ? -2.030 -5.274 -1.124 1.00 92.75 100 THR A C 1
ATOM 798 O O . THR A 1 100 ? -1.169 -5.145 -0.249 1.00 92.75 100 THR A O 1
ATOM 801 N N . THR A 1 101 ? -3.297 -4.900 -0.935 1.00 93.88 101 THR A N 1
ATOM 802 C CA . THR A 1 101 ? -3.826 -4.440 0.360 1.00 93.88 101 THR A CA 1
ATOM 803 C C . THR A 1 101 ? -3.567 -5.479 1.445 1.00 93.88 101 THR A C 1
ATOM 805 O O . THR A 1 101 ? -3.015 -5.148 2.494 1.00 93.88 101 THR A O 1
ATOM 808 N N . ARG A 1 102 ? -3.858 -6.753 1.157 1.00 95.50 102 ARG A N 1
ATOM 809 C CA . ARG A 1 102 ? -3.581 -7.877 2.052 1.00 95.50 102 ARG A CA 1
ATOM 810 C C . ARG A 1 102 ? -2.114 -7.962 2.464 1.00 95.50 102 ARG A C 1
ATOM 812 O O . ARG A 1 102 ? -1.832 -8.018 3.655 1.00 95.50 102 ARG A O 1
ATOM 819 N N . ALA A 1 103 ? -1.180 -7.932 1.510 1.00 95.31 103 ALA A N 1
ATOM 820 C CA . ALA A 1 103 ? 0.251 -8.028 1.807 1.00 95.31 103 ALA A CA 1
ATOM 821 C C . ALA A 1 103 ? 0.735 -6.862 2.688 1.00 95.31 103 ALA A C 1
ATOM 823 O O . ALA A 1 103 ? 1.535 -7.063 3.603 1.00 95.31 103 ALA A O 1
ATOM 824 N N . LEU A 1 104 ? 0.210 -5.652 2.460 1.00 93.00 104 LEU A N 1
ATOM 825 C CA . LEU A 1 104 ? 0.475 -4.492 3.312 1.00 93.00 104 LEU A CA 1
ATOM 826 C C . LEU A 1 104 ? -0.060 -4.698 4.741 1.00 93.00 104 LEU A C 1
ATOM 828 O O . LEU A 1 104 ? 0.650 -4.424 5.711 1.00 93.00 104 LEU A O 1
ATOM 832 N N . GLY A 1 105 ? -1.283 -5.211 4.886 1.00 94.81 105 GLY A N 1
ATOM 833 C CA . GLY A 1 105 ? -1.854 -5.552 6.189 1.00 94.81 105 GLY A CA 1
ATOM 834 C C . GLY A 1 105 ? -1.051 -6.636 6.918 1.00 94.81 105 GLY A C 1
ATOM 835 O O . GLY A 1 105 ? -0.773 -6.498 8.110 1.00 94.81 105 GLY A O 1
ATOM 836 N N . GLU A 1 106 ? -0.627 -7.685 6.206 1.00 95.06 106 GLU A N 1
ATOM 837 C CA . GLU A 1 106 ? 0.167 -8.793 6.751 1.00 95.06 106 GLU A CA 1
ATOM 838 C C . GLU A 1 106 ? 1.520 -8.290 7.250 1.00 95.06 106 GLU A C 1
ATOM 840 O O . GLU A 1 106 ? 1.923 -8.620 8.366 1.00 95.06 106 GLU A O 1
ATOM 845 N N . TYR A 1 107 ? 2.174 -7.422 6.473 1.00 93.50 107 TYR A N 1
ATOM 846 C CA . TYR A 1 107 ? 3.403 -6.755 6.884 1.00 93.50 107 TYR A CA 1
ATOM 847 C C . TYR A 1 107 ? 3.222 -6.004 8.210 1.00 93.50 107 TYR A C 1
ATOM 849 O O . TYR A 1 107 ? 3.993 -6.222 9.142 1.00 93.50 107 TYR A O 1
ATOM 857 N N . VAL A 1 108 ? 2.189 -5.163 8.337 1.00 91.94 108 VAL A N 1
ATOM 858 C CA . VAL A 1 108 ? 1.951 -4.381 9.565 1.00 91.94 108 VAL A CA 1
ATOM 859 C C . VAL A 1 108 ? 1.621 -5.278 10.760 1.00 91.94 108 VAL A C 1
ATOM 861 O O . VAL A 1 108 ? 2.150 -5.067 11.853 1.00 91.94 108 VAL A O 1
ATOM 864 N N . VAL A 1 109 ? 0.791 -6.305 10.569 1.00 91.88 109 VAL A N 1
ATOM 865 C CA . VAL A 1 109 ? 0.471 -7.283 11.620 1.00 91.88 109 VAL A CA 1
ATOM 866 C C . VAL A 1 109 ? 1.721 -8.030 12.085 1.00 91.88 109 VAL A C 1
ATOM 868 O O . VAL A 1 109 ? 1.900 -8.242 13.286 1.00 91.88 109 VAL A O 1
ATOM 871 N N . GLU A 1 110 ? 2.614 -8.388 11.167 1.00 91.25 110 GLU A N 1
ATOM 872 C CA . GLU A 1 110 ? 3.879 -9.026 11.519 1.00 91.25 110 GLU A CA 1
ATOM 873 C C . GLU A 1 110 ? 4.808 -8.069 12.275 1.00 91.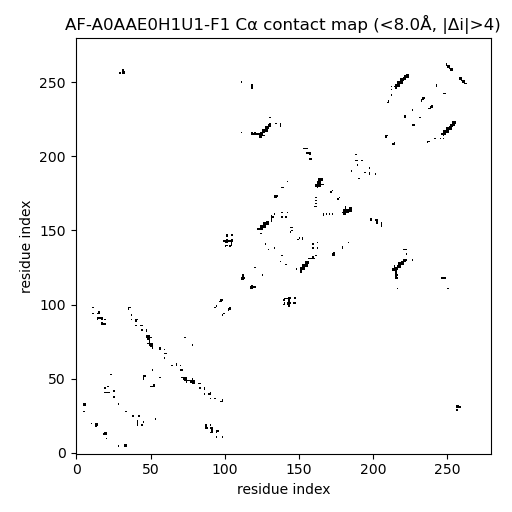25 110 GLU A C 1
ATOM 875 O O . GLU A 1 110 ? 5.391 -8.449 13.293 1.00 91.25 110 GLU A O 1
ATOM 880 N N . GLN A 1 111 ? 4.865 -6.792 11.877 1.00 89.56 111 GLN A N 1
ATOM 881 C CA . GLN A 1 111 ? 5.599 -5.777 12.637 1.00 89.56 111 GLN A CA 1
ATOM 882 C C . GLN A 1 111 ? 5.074 -5.661 14.076 1.00 89.56 111 GLN A C 1
ATOM 884 O O . GLN A 1 111 ? 5.880 -5.645 15.007 1.00 89.56 111 GLN A O 1
ATOM 889 N N . ILE A 1 112 ? 3.750 -5.680 14.288 1.00 88.19 112 ILE A N 1
ATOM 890 C CA . ILE A 1 112 ? 3.136 -5.695 15.632 1.00 88.19 112 ILE A CA 1
ATOM 891 C C . ILE A 1 112 ? 3.615 -6.902 16.444 1.00 88.19 112 ILE A C 1
ATOM 893 O O . ILE A 1 112 ? 4.033 -6.749 17.595 1.00 88.19 112 ILE A O 1
ATOM 897 N N . ARG A 1 113 ? 3.576 -8.100 15.851 1.00 87.00 113 ARG A N 1
ATOM 898 C CA . ARG A 1 113 ? 3.993 -9.344 16.519 1.00 87.00 113 ARG A CA 1
ATOM 899 C C . ARG A 1 113 ? 5.477 -9.340 16.874 1.00 87.00 113 ARG A C 1
ATOM 901 O O . ARG A 1 113 ? 5.840 -9.847 17.934 1.00 87.00 113 ARG A O 1
ATOM 908 N N . SER A 1 114 ? 6.311 -8.727 16.034 1.00 86.44 114 SER A N 1
ATOM 909 C CA . SER A 1 114 ? 7.763 -8.639 16.231 1.00 86.44 114 SER A CA 1
ATOM 910 C C . SER A 1 114 ? 8.213 -7.615 17.283 1.00 86.44 114 SER A C 1
ATOM 912 O O . SER A 1 114 ? 9.391 -7.593 17.656 1.00 86.44 114 SER A O 1
ATOM 914 N N . LEU A 1 115 ? 7.304 -6.771 17.792 1.00 83.31 115 LEU A N 1
ATOM 915 C CA . LEU A 1 115 ? 7.631 -5.809 18.845 1.00 83.31 115 LEU A CA 1
ATOM 916 C C . LEU A 1 115 ? 8.192 -6.515 20.085 1.00 83.31 115 LEU A C 1
ATOM 918 O O . LEU A 1 115 ? 7.855 -7.655 20.371 1.00 83.31 115 LEU A O 1
ATOM 922 N N . ARG A 1 116 ? 9.019 -5.831 20.886 1.00 78.56 116 ARG A N 1
ATOM 923 C CA . ARG A 1 116 ? 9.611 -6.412 22.112 1.00 78.56 116 ARG A CA 1
ATOM 924 C C . ARG A 1 116 ? 9.141 -5.700 23.379 1.00 78.56 116 ARG A C 1
ATOM 926 O O . ARG A 1 116 ? 9.343 -4.494 23.471 1.00 78.56 116 ARG A O 1
ATOM 933 N N . PRO A 1 117 ? 8.420 -6.354 24.314 1.00 81.38 117 PRO A N 1
ATOM 934 C CA . PRO A 1 117 ? 7.966 -7.752 24.268 1.00 81.38 117 PRO A CA 1
ATOM 935 C C . PRO A 1 117 ? 6.944 -8.028 23.143 1.00 81.38 117 PRO A C 1
ATOM 937 O O . PRO A 1 117 ? 6.231 -7.093 22.767 1.00 81.38 117 PRO A O 1
ATOM 940 N N . PRO A 1 118 ? 6.856 -9.268 22.624 1.00 79.12 118 PRO A N 1
ATOM 941 C CA . PRO A 1 118 ? 5.869 -9.643 21.608 1.00 79.12 118 PRO A CA 1
ATOM 942 C C . PRO A 1 118 ? 4.449 -9.276 22.026 1.00 79.12 118 PRO A C 1
ATOM 944 O O . PRO A 1 118 ? 4.070 -9.468 23.184 1.00 79.12 118 PRO A O 1
ATOM 947 N N . VAL A 1 119 ? 3.668 -8.752 21.081 1.00 79.00 119 VAL A N 1
ATOM 948 C CA . VAL A 1 119 ? 2.250 -8.440 21.290 1.00 79.00 119 VAL A CA 1
ATOM 949 C C . VAL A 1 119 ? 1.419 -9.552 20.661 1.00 79.00 119 VAL A C 1
ATOM 951 O O . VAL A 1 119 ? 1.318 -9.616 19.432 1.00 79.00 119 VAL A O 1
ATOM 954 N N . PRO A 1 120 ? 0.824 -10.456 21.458 1.00 79.19 120 PRO A N 1
ATOM 955 C CA . PRO A 1 120 ? -0.110 -11.420 20.915 1.00 79.19 120 PRO A CA 1
ATOM 956 C C . PRO A 1 120 ? -1.400 -10.689 20.542 1.00 79.19 120 PRO A C 1
ATOM 958 O O . PRO A 1 120 ? -1.995 -9.999 21.367 1.00 79.19 120 PRO A O 1
ATOM 961 N N . ILE A 1 121 ? -1.868 -10.876 19.310 1.00 80.81 121 ILE A N 1
ATOM 962 C CA . ILE A 1 121 ? -3.217 -10.456 18.911 1.00 80.81 121 ILE A CA 1
ATOM 963 C C . ILE A 1 121 ? -4.178 -11.520 19.456 1.00 80.81 121 ILE A C 1
ATOM 965 O O . ILE A 1 121 ? -4.586 -12.451 18.763 1.00 80.81 121 ILE A O 1
ATOM 969 N N . SER A 1 122 ? -4.408 -11.434 20.767 1.00 70.81 122 SER A N 1
ATOM 970 C CA . SER A 1 122 ? -4.964 -12.486 21.625 1.00 70.81 122 SER A CA 1
ATOM 971 C C . SER A 1 122 ? -6.490 -12.471 21.725 1.00 70.81 122 SER A C 1
ATOM 973 O O . SER A 1 122 ? -7.075 -13.333 22.374 1.00 70.81 122 SER A O 1
ATOM 975 N N . GLY A 1 123 ? -7.144 -11.527 21.042 1.00 74.44 123 GLY A N 1
ATOM 976 C CA . GLY A 1 123 ? -8.602 -11.463 20.919 1.00 74.44 123 GLY A CA 1
ATOM 977 C C . GLY A 1 123 ? -9.212 -10.142 21.378 1.00 74.44 123 GLY A C 1
ATOM 978 O O . GLY A 1 123 ? -10.400 -9.929 21.153 1.00 74.44 123 GLY A O 1
ATOM 979 N N . ARG A 1 124 ? -8.419 -9.229 21.957 1.00 85.44 124 ARG A N 1
ATOM 980 C CA . ARG A 1 124 ? -8.874 -7.865 22.276 1.00 85.44 124 ARG A CA 1
ATOM 981 C C . ARG A 1 124 ? -8.950 -6.991 21.025 1.00 85.44 124 ARG A C 1
ATOM 983 O O . ARG A 1 124 ? -9.660 -5.994 21.019 1.00 85.44 124 ARG A O 1
ATOM 990 N N . GLY A 1 125 ? -8.283 -7.394 19.951 1.00 90.88 125 GLY A N 1
ATOM 991 C CA . GLY A 1 125 ? -8.360 -6.715 18.664 1.00 90.88 125 GLY A CA 1
ATOM 992 C C . GLY A 1 125 ? -7.387 -5.549 18.560 1.00 90.88 125 GLY A C 1
ATOM 993 O O . GLY A 1 125 ? -6.621 -5.261 19.482 1.00 90.88 125 GLY A O 1
ATOM 994 N N . VAL A 1 126 ? -7.392 -4.911 17.399 1.00 93.12 126 VAL A N 1
ATOM 995 C CA . VAL A 1 126 ? -6.449 -3.858 17.019 1.00 93.12 126 VAL A CA 1
ATOM 996 C C . VAL A 1 126 ? -7.230 -2.592 16.719 1.00 93.12 126 VAL A C 1
ATOM 998 O O . VAL A 1 126 ? -8.219 -2.645 15.993 1.00 93.12 126 VAL A O 1
ATOM 1001 N N . LEU A 1 127 ? -6.780 -1.463 17.256 1.00 92.94 127 LEU A N 1
ATOM 1002 C CA . LEU A 1 127 ? -7.346 -0.154 16.952 1.00 92.94 127 LEU A CA 1
ATOM 1003 C C . LEU A 1 127 ? -6.496 0.552 15.894 1.00 92.94 127 LEU A C 1
ATOM 1005 O O . LEU A 1 127 ? -5.304 0.750 16.106 1.00 92.94 127 LEU A O 1
ATOM 1009 N N . LEU A 1 128 ? -7.104 0.971 14.789 1.00 91.81 128 LEU A N 1
ATOM 1010 C CA . LEU A 1 128 ? -6.508 1.843 13.783 1.00 91.81 128 LEU A CA 1
ATOM 1011 C C . LEU A 1 128 ? -7.003 3.282 13.976 1.00 91.81 128 LEU A C 1
ATOM 1013 O O . LEU A 1 128 ? -8.154 3.608 13.698 1.00 91.81 128 LEU A O 1
ATOM 1017 N N . ILE A 1 129 ? -6.113 4.159 14.417 1.00 88.19 129 ILE A N 1
ATOM 1018 C CA . ILE A 1 129 ? -6.347 5.598 14.483 1.00 88.19 129 ILE A CA 1
ATOM 1019 C C . ILE A 1 129 ? -5.883 6.199 13.161 1.00 88.19 129 ILE A C 1
ATOM 1021 O O . ILE A 1 129 ? -4.708 6.113 12.792 1.00 88.19 129 ILE A O 1
ATOM 1025 N N . THR A 1 130 ? -6.823 6.771 12.422 1.00 83.00 130 THR A N 1
ATOM 1026 C CA . THR A 1 130 ? -6.578 7.273 11.074 1.00 83.00 130 THR A CA 1
ATOM 1027 C C . THR A 1 130 ? -7.510 8.430 10.767 1.00 83.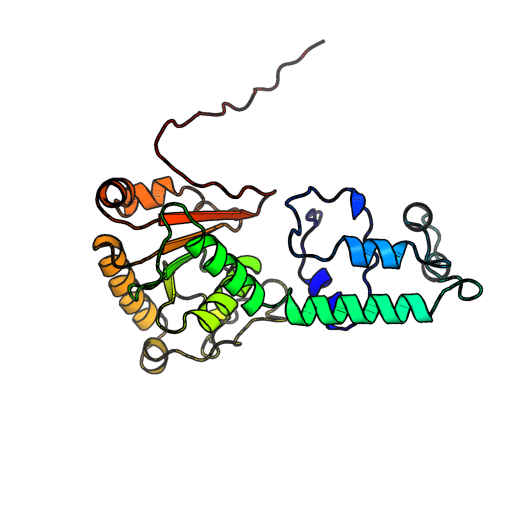00 130 THR A C 1
ATOM 1029 O O . THR A 1 130 ? -8.601 8.539 11.320 1.00 83.00 130 THR A O 1
ATOM 1032 N N . GLU A 1 131 ? -7.071 9.290 9.862 1.00 76.25 131 GLU A N 1
ATOM 1033 C CA . GLU A 1 131 ? -7.887 10.364 9.324 1.00 76.25 131 GLU A CA 1
ATOM 1034 C C . GLU A 1 131 ? -9.106 9.789 8.571 1.00 76.25 131 GLU A C 1
ATOM 1036 O O . GLU A 1 131 ? -8.928 8.911 7.714 1.00 76.25 131 GLU A O 1
ATOM 1041 N N . PRO A 1 132 ? -10.334 10.266 8.850 1.00 70.00 132 PRO A N 1
ATOM 1042 C CA . PRO A 1 132 ? -11.518 9.886 8.080 1.00 70.00 132 PRO A CA 1
ATOM 1043 C C . PRO A 1 132 ? -11.442 10.293 6.605 1.00 70.00 132 PRO A C 1
ATOM 1045 O O . PRO A 1 132 ? -11.992 9.597 5.750 1.00 70.00 132 PRO A O 1
ATOM 1048 N N . SER A 1 133 ? -10.764 11.405 6.293 1.00 69.31 133 SER A N 1
ATOM 1049 C CA . SER A 1 133 ? -10.597 11.868 4.913 1.00 69.31 133 SER A CA 1
ATOM 1050 C C . SER A 1 133 ? -9.835 10.879 4.017 1.00 69.31 133 SER A C 1
ATOM 1052 O O . SER A 1 133 ? -9.139 9.957 4.461 1.00 69.31 133 SER A O 1
ATOM 1054 N N . VAL A 1 134 ? -10.006 11.057 2.704 1.00 68.38 134 VAL A N 1
ATOM 1055 C CA . VAL A 1 134 ? -9.489 10.129 1.699 1.00 68.38 134 VAL A CA 1
ATOM 1056 C C . VAL A 1 134 ? -7.989 10.330 1.492 1.00 68.38 134 VAL A C 1
ATOM 1058 O O . VAL A 1 134 ? -7.550 11.158 0.696 1.00 68.38 134 VAL A O 1
ATOM 1061 N N . GLU A 1 135 ? -7.210 9.496 2.165 1.00 77.50 135 GLU A N 1
ATOM 1062 C CA . GLU A 1 135 ? -5.786 9.301 1.925 1.00 77.50 135 GLU A CA 1
ATOM 1063 C C . GLU A 1 135 ? -5.563 7.833 1.551 1.00 77.50 135 GLU A C 1
ATOM 1065 O O . GLU A 1 135 ? -6.131 6.917 2.154 1.00 77.50 135 GLU A O 1
ATOM 1070 N N . TYR A 1 136 ? -4.801 7.603 0.486 1.00 79.56 136 TYR A N 1
ATOM 1071 C CA . TYR A 1 136 ? -4.788 6.294 -0.136 1.00 79.56 136 TYR A CA 1
ATOM 1072 C C . TYR A 1 136 ? -4.017 5.240 0.650 1.00 79.56 136 TYR A C 1
ATOM 1074 O O . TYR A 1 136 ? -4.485 4.111 0.737 1.00 79.56 136 TYR A O 1
ATOM 1082 N N . GLN A 1 137 ? -2.872 5.572 1.241 1.00 82.12 137 GLN A N 1
ATOM 1083 C CA . GLN A 1 137 ? -2.045 4.609 1.965 1.00 82.12 137 GLN A CA 1
ATOM 1084 C C . GLN A 1 137 ? -2.810 4.033 3.158 1.00 82.12 137 GLN A C 1
ATOM 1086 O O . GLN A 1 137 ? -2.859 2.818 3.348 1.00 82.12 137 GLN A O 1
ATOM 1091 N N . SER A 1 138 ? -3.477 4.892 3.926 1.00 85.75 138 SER A N 1
ATOM 1092 C CA . SER A 1 138 ? -4.332 4.503 5.043 1.00 85.75 138 SER A CA 1
ATOM 1093 C C . SER A 1 138 ? -5.593 3.772 4.584 1.00 85.75 138 SER A C 1
ATOM 1095 O O . SER A 1 138 ? -6.026 2.851 5.271 1.00 85.75 138 SER A O 1
ATOM 1097 N N . GLY A 1 139 ? -6.176 4.131 3.434 1.00 88.12 139 GLY A N 1
ATOM 1098 C CA . GLY A 1 139 ? -7.291 3.396 2.828 1.00 88.12 139 GLY A CA 1
ATOM 1099 C C . GLY A 1 139 ? -6.915 1.963 2.437 1.00 88.12 139 GLY A C 1
ATOM 1100 O O . GLY A 1 139 ? -7.595 1.017 2.826 1.00 88.12 139 GLY A O 1
ATOM 1101 N N . LEU A 1 140 ? -5.792 1.789 1.737 1.00 89.62 140 LEU A N 1
ATOM 1102 C CA . LEU A 1 140 ? -5.273 0.475 1.345 1.00 89.62 140 LEU A CA 1
ATOM 1103 C C . LEU A 1 140 ? -4.887 -0.379 2.554 1.00 89.62 140 LEU A C 1
ATOM 1105 O O . LEU A 1 140 ? -5.200 -1.570 2.592 1.00 89.62 140 LEU A O 1
ATOM 1109 N N . LEU A 1 141 ? -4.218 0.224 3.544 1.00 91.81 141 LEU A N 1
ATOM 1110 C CA . LEU A 1 141 ? -3.884 -0.463 4.786 1.00 91.81 141 LEU A CA 1
ATOM 1111 C C . LEU A 1 141 ? -5.156 -0.892 5.520 1.00 91.81 141 LEU A C 1
ATOM 1113 O O . LEU A 1 141 ? -5.225 -2.023 5.991 1.00 91.81 141 LEU A O 1
ATOM 1117 N N . TYR A 1 142 ? -6.169 -0.023 5.594 1.00 93.06 142 TYR A N 1
ATOM 1118 C CA . TYR A 1 142 ? -7.447 -0.353 6.217 1.00 93.06 142 TYR A CA 1
ATOM 1119 C C . TYR A 1 142 ? -8.107 -1.568 5.554 1.00 93.06 142 TYR A C 1
ATOM 1121 O O . TYR A 1 142 ? -8.475 -2.500 6.263 1.00 93.06 142 TYR A O 1
ATOM 1129 N N . ILE A 1 143 ? -8.166 -1.615 4.217 1.00 93.88 143 ILE A N 1
ATOM 1130 C CA . ILE A 1 143 ? -8.695 -2.772 3.472 1.00 93.88 143 ILE A CA 1
ATOM 1131 C C . ILE A 1 143 ? -7.943 -4.053 3.853 1.00 93.88 143 ILE A C 1
ATOM 1133 O O . ILE A 1 143 ? -8.565 -5.033 4.257 1.00 93.88 143 ILE A O 1
ATOM 1137 N N . GLY A 1 144 ? -6.609 -4.029 3.805 1.00 95.62 144 GLY A N 1
ATOM 1138 C CA . GLY A 1 144 ? -5.791 -5.192 4.155 1.00 95.62 144 GLY A CA 1
ATOM 1139 C C . GLY A 1 144 ? -5.975 -5.652 5.600 1.00 95.62 144 GLY A C 1
ATOM 1140 O O . GLY A 1 144 ? -6.063 -6.846 5.877 1.00 95.62 144 GLY A O 1
ATOM 1141 N N . LEU A 1 145 ? -6.068 -4.711 6.541 1.00 95.56 145 LEU A N 1
ATOM 1142 C CA . LEU A 1 145 ? -6.310 -5.030 7.945 1.00 95.56 145 LEU A CA 1
ATOM 1143 C C . LEU A 1 145 ? -7.707 -5.624 8.163 1.00 95.56 145 LEU A C 1
ATOM 1145 O O . LEU A 1 145 ? -7.828 -6.545 8.970 1.00 95.56 145 LEU A O 1
ATOM 1149 N N . VAL A 1 146 ? -8.742 -5.154 7.456 1.00 94.94 146 VAL A N 1
ATOM 1150 C CA . VAL A 1 146 ? -10.088 -5.750 7.522 1.00 94.94 146 VAL A CA 1
ATOM 1151 C C . VAL A 1 146 ? -10.067 -7.186 7.000 1.00 94.94 146 VAL A C 1
ATOM 1153 O O . VAL A 1 146 ? -10.623 -8.065 7.652 1.00 94.94 146 VAL A O 1
ATOM 1156 N N . GLU A 1 147 ? -9.386 -7.458 5.885 1.00 94.69 147 GLU A N 1
ATOM 1157 C CA . GLU A 1 147 ? -9.270 -8.815 5.325 1.00 94.69 147 GLU A CA 1
ATOM 1158 C C . GLU A 1 147 ? -8.606 -9.805 6.296 1.00 94.69 147 GLU A C 1
ATOM 1160 O O . GLU A 1 147 ? -8.972 -10.979 6.342 1.00 94.69 147 GLU A O 1
ATOM 1165 N N . ILE A 1 148 ? -7.634 -9.340 7.087 1.00 95.00 148 ILE A N 1
ATOM 1166 C CA . ILE A 1 148 ? -6.849 -10.186 7.999 1.00 95.00 148 ILE A CA 1
ATOM 1167 C C . ILE A 1 148 ? -7.511 -10.327 9.370 1.00 95.00 148 ILE A C 1
ATOM 1169 O O . ILE A 1 148 ? -7.512 -11.408 9.960 1.00 95.00 148 ILE A O 1
ATOM 1173 N N . LEU A 1 149 ? -8.004 -9.219 9.925 1.00 93.94 149 LEU A N 1
ATOM 1174 C CA . LEU A 1 149 ? -8.476 -9.145 11.308 1.00 93.94 149 LEU A CA 1
ATOM 1175 C C . LEU A 1 149 ? -10.003 -9.233 11.411 1.00 93.94 149 LEU A C 1
ATOM 1177 O O . LEU A 1 149 ? -10.512 -9.582 12.478 1.00 93.94 149 LEU A O 1
ATOM 1181 N N . GLY A 1 150 ? -10.735 -8.938 10.334 1.00 92.31 150 GLY A N 1
ATOM 1182 C CA . GLY A 1 150 ? -12.195 -8.943 10.302 1.00 92.31 150 GLY A CA 1
ATOM 1183 C C . GLY A 1 150 ? -12.794 -8.109 11.434 1.00 92.31 150 GLY A C 1
ATOM 1184 O O . GLY A 1 150 ? -12.409 -6.963 11.657 1.00 92.31 150 GLY A O 1
ATOM 1185 N N . SER A 1 151 ? -13.684 -8.724 12.216 1.00 90.50 151 SER A N 1
ATOM 1186 C CA . SER A 1 151 ? -14.343 -8.107 13.378 1.00 90.50 151 SER A CA 1
ATOM 1187 C C . SER A 1 151 ? -13.407 -7.747 14.541 1.00 90.50 151 SER A C 1
ATOM 1189 O O . SER A 1 151 ? -13.851 -7.153 15.522 1.00 90.50 151 SER A O 1
ATOM 1191 N N . LYS A 1 152 ? -12.118 -8.104 14.464 1.00 92.62 152 LYS A N 1
ATOM 1192 C CA . LYS A 1 152 ? -11.100 -7.721 15.454 1.00 92.62 152 LYS A CA 1
ATOM 1193 C C . LYS A 1 152 ? -10.391 -6.411 15.110 1.00 92.62 152 LYS A C 1
ATOM 1195 O O . LYS A 1 152 ? -9.568 -5.973 15.913 1.00 92.62 152 LYS A O 1
ATOM 1200 N N . LEU A 1 153 ? -10.660 -5.806 13.952 1.00 94.00 153 LEU A N 1
ATOM 1201 C CA . LEU A 1 153 ? -10.193 -4.459 13.639 1.00 94.00 153 LEU A CA 1
ATOM 1202 C C . LEU A 1 153 ? -11.226 -3.427 14.090 1.00 94.00 153 LEU A C 1
ATOM 1204 O O . LEU A 1 153 ? -12.403 -3.523 13.758 1.00 94.00 153 LEU A O 1
ATOM 1208 N N . PHE A 1 154 ? -10.744 -2.412 14.791 1.00 93.31 154 PHE A N 1
ATOM 1209 C CA . PHE A 1 154 ? -11.495 -1.234 15.193 1.00 93.31 154 PHE A CA 1
ATOM 1210 C C . PHE A 1 154 ? -10.832 0.005 14.605 1.00 93.31 154 PHE A C 1
ATOM 1212 O O . PHE A 1 154 ? -9.646 -0.012 14.277 1.00 93.31 154 PHE A O 1
ATOM 1219 N N . THR A 1 155 ? -11.575 1.097 14.503 1.00 91.31 155 THR A N 1
ATOM 1220 C CA . THR A 1 155 ? -11.091 2.369 13.965 1.00 91.31 155 THR A CA 1
ATOM 1221 C C . THR A 1 155 ? -11.510 3.526 14.849 1.00 91.31 155 THR A C 1
ATOM 1223 O O . THR A 1 155 ? -12.515 3.439 15.548 1.00 91.31 155 THR A O 1
ATOM 1226 N N . TYR A 1 156 ? -10.742 4.609 14.815 1.00 88.12 156 TYR A N 1
ATOM 1227 C CA . TYR A 1 156 ? -11.103 5.861 15.470 1.00 88.12 156 TYR A CA 1
ATOM 1228 C C . TYR A 1 156 ? -10.776 7.053 14.557 1.00 88.12 156 TYR A C 1
ATOM 1230 O O . TYR A 1 156 ? -9.668 7.070 14.007 1.00 88.12 156 TYR A O 1
ATOM 1238 N N . PRO A 1 157 ? -11.673 8.059 14.436 1.00 80.44 157 PRO A N 1
ATOM 1239 C CA . PRO A 1 157 ? -12.963 8.187 15.141 1.00 80.44 157 PRO A CA 1
ATOM 1240 C C . PRO A 1 157 ? -14.088 7.291 14.596 1.00 80.44 157 PRO A C 1
ATOM 1242 O O . PRO A 1 157 ? -14.890 6.801 15.382 1.00 80.44 157 PRO A O 1
ATOM 1245 N N . TYR A 1 158 ? -14.088 7.000 13.293 1.00 84.94 158 TYR A N 1
ATOM 1246 C CA . TYR A 1 158 ? -15.129 6.212 12.617 1.00 84.94 158 TYR A CA 1
ATOM 1247 C C . TYR A 1 158 ? -14.510 5.233 11.613 1.00 84.94 158 TYR A C 1
ATOM 1249 O O . TYR A 1 158 ? -13.282 5.118 11.517 1.00 84.94 158 TYR A O 1
ATOM 1257 N N . ARG A 1 159 ? -15.328 4.482 10.868 1.00 86.25 159 ARG A N 1
ATOM 1258 C CA . ARG A 1 159 ? -14.833 3.674 9.736 1.00 86.25 159 ARG A CA 1
ATOM 1259 C C . ARG A 1 159 ? -14.356 4.575 8.590 1.00 86.25 159 ARG A C 1
ATOM 1261 O O . ARG A 1 159 ? -14.774 5.724 8.468 1.00 86.25 159 ARG A O 1
ATOM 1268 N N . LYS A 1 160 ? -13.526 4.047 7.687 1.00 87.44 160 LYS A N 1
ATOM 1269 C CA . LYS A 1 160 ? -13.238 4.730 6.414 1.00 87.44 160 LYS A CA 1
ATOM 1270 C C . LYS A 1 160 ? -14.408 4.525 5.452 1.00 87.44 160 LYS A C 1
ATOM 1272 O O . LYS A 1 160 ? -14.333 3.672 4.576 1.00 87.44 160 LYS A O 1
ATOM 1277 N N . ALA A 1 161 ? -15.481 5.294 5.631 1.00 85.88 161 ALA A N 1
ATOM 1278 C CA . ALA A 1 161 ? -16.770 5.095 4.962 1.00 85.88 161 ALA A CA 1
ATOM 1279 C C . ALA A 1 161 ? -16.648 4.774 3.460 1.00 85.88 161 ALA A C 1
ATOM 1281 O O . ALA A 1 161 ? -17.147 3.747 3.018 1.00 85.88 161 ALA A O 1
ATOM 1282 N N . ILE A 1 162 ? -15.847 5.545 2.711 1.00 85.81 162 ILE A N 1
ATOM 1283 C CA . ILE A 1 162 ? -15.672 5.394 1.256 1.00 85.81 162 ILE A CA 1
ATOM 1284 C C . ILE A 1 162 ? -15.250 3.995 0.780 1.00 85.81 162 ILE A C 1
ATOM 1286 O O . ILE A 1 162 ? -15.518 3.639 -0.365 1.00 85.81 162 ILE A O 1
ATOM 1290 N N . VAL A 1 163 ? -14.584 3.182 1.605 1.00 88.94 163 VAL A N 1
ATOM 1291 C CA . VAL A 1 163 ? -14.182 1.833 1.173 1.00 88.94 163 VAL A CA 1
ATOM 1292 C C . VAL A 1 163 ? -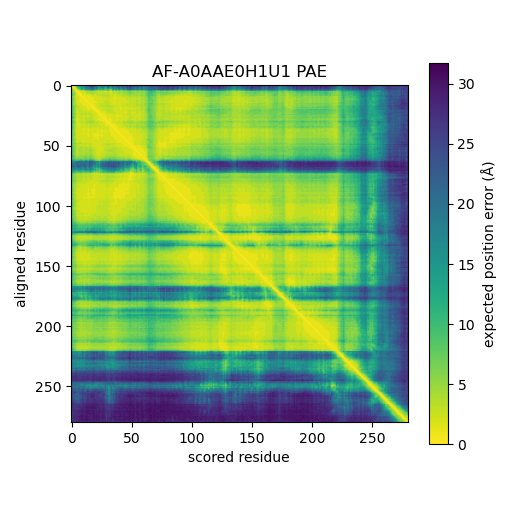15.314 0.810 1.279 1.00 88.94 163 VAL A C 1
ATOM 1294 O O . VAL A 1 163 ? -15.165 -0.292 0.760 1.00 88.94 163 VAL A O 1
ATOM 1297 N N . HIS A 1 164 ? -16.429 1.152 1.928 1.00 89.50 164 HIS A N 1
ATOM 1298 C CA . HIS A 1 164 ? -17.573 0.264 2.121 1.00 89.50 164 HIS A CA 1
ATOM 1299 C C . HIS A 1 164 ? -18.645 0.459 1.047 1.00 89.50 164 HIS A C 1
ATOM 1301 O O . HIS A 1 164 ? -18.885 1.569 0.573 1.00 89.50 164 HIS A O 1
ATOM 1307 N N . ALA A 1 165 ? -19.291 -0.641 0.660 1.00 89.12 165 ALA A N 1
ATOM 1308 C CA . ALA A 1 165 ? -20.277 -0.685 -0.418 1.00 89.12 165 ALA A CA 1
ATOM 1309 C C . ALA A 1 165 ? -21.544 0.149 -0.148 1.00 89.12 165 ALA A C 1
ATOM 1311 O O . ALA A 1 165 ? -22.207 0.574 -1.091 1.00 89.12 165 ALA A O 1
ATOM 1312 N N . ASP A 1 166 ? -21.881 0.401 1.119 1.00 86.88 166 ASP A N 1
ATOM 1313 C CA . ASP A 1 166 ? -23.024 1.222 1.536 1.00 86.88 166 ASP A CA 1
ATOM 1314 C C . ASP A 1 166 ? -22.741 2.726 1.559 1.00 86.88 166 ASP A C 1
ATOM 1316 O O . ASP A 1 166 ? -23.663 3.497 1.816 1.00 86.88 166 ASP A O 1
ATOM 1320 N N . HIS A 1 167 ? -21.511 3.167 1.281 1.00 84.12 167 HIS A N 1
ATOM 1321 C CA . HIS A 1 167 ? -21.182 4.591 1.267 1.00 84.12 167 HIS A CA 1
ATOM 1322 C C . HIS A 1 167 ? -21.960 5.326 0.174 1.00 84.12 167 HIS A C 1
ATOM 1324 O O . HIS A 1 167 ? -21.735 5.116 -1.019 1.00 84.12 167 HIS A O 1
ATOM 1330 N N . ARG A 1 168 ? -22.875 6.212 0.582 1.00 70.69 168 ARG A N 1
ATOM 1331 C CA . ARG A 1 168 ? -23.806 6.898 -0.334 1.00 70.69 168 ARG A CA 1
ATOM 1332 C C . ARG A 1 168 ? -23.321 8.268 -0.804 1.00 70.69 168 ARG A C 1
ATOM 1334 O O . ARG A 1 168 ? -23.901 8.826 -1.732 1.00 70.69 168 ARG A O 1
ATOM 1341 N N . ASN A 1 169 ? -22.289 8.824 -0.170 1.00 69.00 169 ASN A N 1
ATOM 1342 C CA . ASN A 1 169 ? -21.839 10.188 -0.444 1.00 69.00 169 ASN A CA 1
ATOM 1343 C C . ASN A 1 169 ? -20.895 10.259 -1.657 1.00 69.00 169 ASN A C 1
ATOM 1345 O O . ASN A 1 169 ? -20.005 9.424 -1.816 1.00 69.00 169 ASN A O 1
ATOM 1349 N N . ASP A 1 170 ? -21.009 11.334 -2.449 1.00 61.59 170 ASP A N 1
ATOM 1350 C CA . ASP A 1 170 ? -20.103 11.689 -3.565 1.00 61.59 170 ASP A CA 1
ATOM 1351 C C . ASP A 1 170 ? -18.741 12.211 -3.056 1.00 61.59 170 ASP A C 1
ATOM 1353 O O . ASP A 1 170 ? -18.154 13.147 -3.604 1.00 61.59 170 ASP A O 1
ATOM 1357 N N . THR A 1 171 ? -18.233 11.660 -1.948 1.00 61.62 171 THR A N 1
ATOM 1358 C CA . THR A 1 171 ? -16.922 12.027 -1.415 1.00 61.62 171 THR A CA 1
ATOM 1359 C C . THR A 1 171 ? -15.876 11.599 -2.435 1.00 61.62 171 THR A C 1
ATOM 1361 O O . THR A 1 171 ? -15.548 10.423 -2.569 1.00 61.62 171 THR A O 1
ATOM 1364 N N . LYS A 1 172 ? -15.356 12.561 -3.198 1.00 57.78 172 LYS A N 1
ATOM 1365 C CA . LYS A 1 172 ? -14.387 12.289 -4.258 1.00 57.78 172 LYS A CA 1
ATOM 1366 C C . LYS A 1 172 ? -13.049 11.957 -3.621 1.00 57.78 172 LYS A C 1
ATOM 1368 O O . LYS A 1 172 ? -12.280 12.853 -3.278 1.00 57.78 172 LYS A O 1
ATOM 1373 N N . ALA A 1 173 ? -1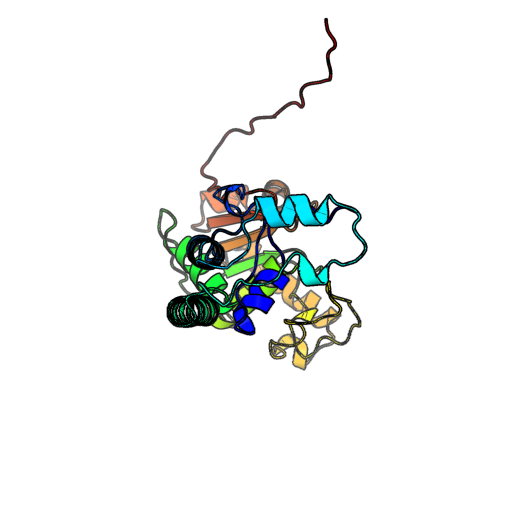2.753 10.665 -3.504 1.00 62.66 173 ALA A N 1
ATOM 1374 C CA . ALA A 1 173 ? -11.376 10.223 -3.351 1.00 62.66 173 ALA A CA 1
ATOM 1375 C C . ALA A 1 173 ? -10.495 10.882 -4.417 1.00 62.66 173 ALA A C 1
ATOM 1377 O O . ALA A 1 173 ? -10.952 11.164 -5.535 1.00 62.66 173 ALA A O 1
ATOM 1378 N N . TYR A 1 174 ? -9.216 11.091 -4.102 1.00 58.69 174 TYR A N 1
ATOM 1379 C CA . TYR A 1 174 ? -8.248 11.475 -5.123 1.00 58.69 174 TYR A CA 1
ATOM 1380 C C . TYR A 1 174 ? -8.318 10.479 -6.290 1.00 58.69 174 TYR A C 1
ATOM 1382 O O . TYR A 1 174 ? -8.282 9.270 -6.082 1.00 58.69 174 TYR A O 1
ATOM 1390 N N . GLY A 1 175 ? -8.482 10.987 -7.514 1.00 60.62 175 GLY A N 1
ATOM 1391 C CA . GLY A 1 175 ? -8.740 10.137 -8.678 1.00 60.62 175 GLY A CA 1
ATOM 1392 C C . GLY A 1 175 ? -10.187 9.638 -8.804 1.00 60.62 175 GLY A C 1
ATOM 1393 O O . GLY A 1 175 ? -10.395 8.621 -9.441 1.00 60.62 175 GLY A O 1
ATOM 1394 N N . ARG A 1 176 ? -11.193 10.323 -8.234 1.00 59.62 176 ARG A N 1
ATOM 1395 C CA . ARG A 1 176 ? -12.635 9.995 -8.376 1.00 59.62 176 ARG A CA 1
ATOM 1396 C C . ARG A 1 176 ? -13.004 8.551 -7.993 1.00 59.62 176 ARG A C 1
ATOM 1398 O O . ARG A 1 176 ? -13.850 7.943 -8.636 1.00 59.62 176 ARG A O 1
ATOM 1405 N N . GLY A 1 177 ? -12.355 7.991 -6.975 1.00 56.59 177 GLY A N 1
ATOM 1406 C CA . GLY A 1 177 ? -12.685 6.647 -6.486 1.00 56.59 177 GLY A CA 1
ATOM 1407 C C . GLY A 1 177 ? -12.121 5.497 -7.324 1.00 56.59 177 GLY A C 1
ATOM 1408 O O . GLY A 1 177 ? -12.394 4.341 -7.002 1.00 56.59 177 GLY A O 1
ATOM 1409 N N . PHE A 1 178 ? -11.304 5.770 -8.353 1.00 58.19 178 PHE A N 1
ATOM 1410 C CA . PHE A 1 178 ? -10.620 4.709 -9.094 1.00 58.19 178 PHE A CA 1
ATOM 1411 C C . PHE A 1 178 ? -9.736 3.878 -8.144 1.00 58.19 178 PHE A C 1
ATOM 1413 O O . PHE A 1 178 ? -8.715 4.351 -7.648 1.00 58.19 178 PHE A O 1
ATOM 1420 N N . GLY A 1 179 ? -10.147 2.627 -7.900 1.00 70.56 179 GLY A N 1
ATOM 1421 C CA . GLY A 1 179 ? -9.300 1.553 -7.374 1.00 70.56 179 GLY A CA 1
ATOM 1422 C C . GLY A 1 179 ? -9.654 0.972 -5.999 1.00 70.56 179 GLY A C 1
ATOM 1423 O O . GLY A 1 179 ? -9.245 -0.154 -5.740 1.00 70.56 179 GLY A O 1
ATOM 1424 N N . PHE A 1 180 ? -10.382 1.675 -5.119 1.00 80.75 180 PHE A N 1
ATOM 1425 C CA . PHE A 1 180 ? -10.608 1.175 -3.743 1.00 80.75 180 PHE A CA 1
ATOM 1426 C C . PHE A 1 180 ? -11.908 1.637 -3.049 1.00 80.75 180 PHE A C 1
ATOM 1428 O O . PHE A 1 180 ? -12.096 1.368 -1.863 1.00 80.75 180 PHE A O 1
ATOM 1435 N N . GLN A 1 181 ? -12.816 2.316 -3.758 1.00 86.06 181 GLN A N 1
ATOM 1436 C CA . GLN A 1 181 ? -14.140 2.666 -3.229 1.00 86.06 181 GLN A CA 1
ATOM 1437 C C . GLN A 1 181 ? -15.075 1.449 -3.250 1.00 86.06 181 GLN A C 1
ATOM 1439 O O . GLN A 1 181 ? -15.097 0.709 -4.231 1.00 86.06 181 GLN A O 1
ATOM 1444 N N . GLY A 1 182 ? -15.865 1.264 -2.189 1.00 87.69 182 GLY A N 1
ATOM 1445 C CA . GLY A 1 182 ? -16.917 0.241 -2.145 1.00 87.69 182 GLY A CA 1
ATOM 1446 C C . GLY A 1 182 ? -16.439 -1.215 -2.226 1.00 87.69 182 GLY A C 1
ATOM 1447 O O . GLY A 1 182 ? -17.216 -2.088 -2.600 1.00 87.69 182 GLY A O 1
ATOM 1448 N N . VAL A 1 183 ? -15.168 -1.486 -1.918 1.00 90.25 183 VAL A N 1
ATOM 1449 C CA . VAL A 1 183 ? -14.569 -2.829 -2.018 1.00 90.25 183 VAL A CA 1
ATOM 1450 C C . VAL A 1 183 ? -14.868 -3.719 -0.811 1.00 90.25 183 VAL A C 1
ATOM 1452 O O . VAL A 1 183 ? -14.776 -4.940 -0.914 1.00 90.25 183 VAL A O 1
ATOM 1455 N N . LEU A 1 184 ? -15.217 -3.126 0.332 1.00 91.81 184 LEU A N 1
ATOM 1456 C CA . LEU A 1 184 ? -15.595 -3.849 1.539 1.00 91.81 184 LEU A CA 1
ATOM 1457 C C . LEU A 1 184 ? -17.118 -3.955 1.660 1.00 91.81 184 LEU A C 1
ATOM 1459 O O . LEU A 1 184 ? -17.833 -3.006 1.328 1.00 91.81 184 LEU A O 1
ATOM 1463 N N . PRO A 1 185 ? -17.639 -5.074 2.189 1.00 90.94 185 PRO A N 1
ATOM 1464 C CA . PRO A 1 185 ? -19.063 -5.202 2.446 1.00 90.94 185 PRO A CA 1
ATOM 1465 C C . PRO A 1 185 ? -19.523 -4.243 3.551 1.00 90.94 185 PRO A C 1
ATOM 1467 O O . PRO A 1 185 ? -18.742 -3.794 4.402 1.00 90.94 185 PRO A O 1
ATOM 1470 N N . THR A 1 186 ? -20.825 -3.981 3.558 1.00 86.81 186 THR A N 1
ATOM 1471 C CA . THR A 1 186 ? -21.512 -3.326 4.670 1.00 86.81 186 THR A CA 1
ATOM 1472 C C . THR A 1 186 ? -21.450 -4.211 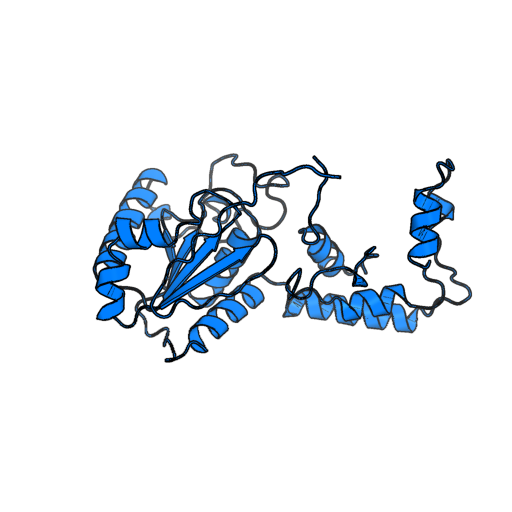5.906 1.00 86.81 186 THR A C 1
ATOM 1474 O O . THR A 1 186 ? -21.677 -5.420 5.842 1.00 86.81 186 THR A O 1
ATOM 1477 N N . THR A 1 187 ? -21.106 -3.614 7.040 1.00 85.00 187 THR A N 1
ATOM 1478 C CA . THR A 1 187 ? -21.027 -4.309 8.326 1.00 85.00 187 THR A CA 1
ATOM 1479 C C . THR A 1 187 ? -22.354 -4.184 9.074 1.00 85.00 187 THR A C 1
ATOM 1481 O O . THR A 1 187 ? -23.101 -3.238 8.850 1.00 85.00 187 THR A O 1
ATOM 1484 N N . GLY A 1 188 ? -22.654 -5.130 9.974 1.00 85.12 188 GLY A N 1
ATOM 1485 C CA . GLY A 1 188 ? -23.986 -5.256 10.591 1.00 85.12 188 GLY A CA 1
ATOM 1486 C C . GLY A 1 188 ? -24.538 -3.963 11.201 1.00 85.12 188 GLY A C 1
ATOM 1487 O O . GLY A 1 188 ? -25.635 -3.557 10.850 1.00 85.12 188 GLY A O 1
ATOM 1488 N N . LEU A 1 189 ? -23.747 -3.254 12.017 1.00 85.81 189 LEU A N 1
ATOM 1489 C CA . LEU A 1 189 ? -24.178 -1.991 12.637 1.00 85.81 189 LEU A CA 1
ATOM 1490 C C . LEU A 1 189 ? -24.649 -0.940 11.611 1.00 85.81 189 LEU A C 1
ATOM 1492 O O . LEU A 1 189 ? -25.531 -0.152 11.915 1.00 85.81 189 LEU A O 1
ATOM 1496 N N . TYR A 1 190 ? -24.085 -0.944 10.403 1.00 88.75 190 TYR A N 1
ATOM 1497 C CA . TYR A 1 190 ? -24.412 0.008 9.337 1.00 88.75 190 TYR A CA 1
ATOM 1498 C C . TYR A 1 190 ? -25.485 -0.522 8.377 1.00 88.75 190 TYR A C 1
ATOM 1500 O O . TYR A 1 190 ? -25.980 0.222 7.537 1.00 88.75 190 TYR A O 1
ATOM 1508 N N . ALA A 1 191 ? -25.849 -1.804 8.480 1.00 87.56 191 ALA A N 1
ATOM 1509 C CA . ALA A 1 191 ? -26.949 -2.376 7.711 1.00 87.56 191 ALA A CA 1
ATOM 1510 C C . ALA A 1 191 ? -28.315 -1.950 8.276 1.00 87.56 191 ALA A C 1
ATOM 1512 O O . ALA A 1 191 ? -29.255 -1.754 7.508 1.00 87.56 191 ALA A O 1
ATOM 1513 N N . ASP A 1 192 ? -28.397 -1.777 9.599 1.00 88.25 192 ASP A N 1
ATOM 1514 C CA . ASP A 1 192 ? -29.657 -1.567 10.322 1.00 88.25 192 ASP A CA 1
ATOM 1515 C C . ASP A 1 192 ? -29.898 -0.105 10.748 1.00 88.25 192 ASP A C 1
ATOM 1517 O O . ASP A 1 192 ? -30.993 0.234 11.198 1.00 88.25 192 ASP A O 1
ATOM 1521 N N . HIS A 1 193 ? -28.899 0.771 10.603 1.00 86.81 193 HIS A N 1
ATOM 1522 C CA . HIS A 1 193 ? -28.927 2.147 11.108 1.00 86.81 193 HIS A CA 1
ATOM 1523 C C . HIS A 1 193 ? -28.501 3.169 10.051 1.00 86.81 193 HIS A C 1
ATOM 1525 O O . HIS A 1 193 ? -27.773 2.853 9.108 1.00 86.81 193 HIS A O 1
ATOM 1531 N N . ALA A 1 194 ? -28.927 4.424 10.228 1.00 87.19 194 ALA A N 1
ATOM 1532 C CA . ALA A 1 194 ? -28.361 5.532 9.466 1.00 87.19 194 ALA A CA 1
ATOM 1533 C C . ALA A 1 194 ? -26.862 5.680 9.786 1.00 87.19 194 ALA A C 1
ATOM 1535 O O . ALA A 1 194 ? -26.441 5.430 10.914 1.00 87.19 194 ALA A O 1
ATOM 1536 N N . GLU A 1 195 ? -26.056 6.105 8.808 1.00 85.19 195 GLU A N 1
ATOM 1537 C CA . GLU A 1 195 ? -24.592 6.166 8.948 1.00 85.19 195 GLU A CA 1
ATOM 1538 C C . GLU A 1 195 ? -24.144 6.991 10.165 1.00 85.19 195 GLU A C 1
ATOM 1540 O O . GLU A 1 195 ? -23.293 6.537 10.920 1.00 85.19 195 GLU A O 1
ATOM 1545 N N . GLU A 1 196 ? -24.782 8.136 10.421 1.00 87.06 196 GLU A N 1
ATOM 1546 C CA . GLU A 1 196 ? -24.485 8.993 11.578 1.00 87.06 196 GLU A CA 1
ATOM 1547 C C . GLU A 1 196 ? -24.797 8.312 12.925 1.00 87.06 196 GLU A C 1
ATOM 1549 O O . GLU A 1 196 ? -24.017 8.404 13.875 1.00 87.06 196 GLU A O 1
ATOM 1554 N N . GLU A 1 197 ? -25.911 7.579 13.011 1.00 90.19 197 GLU A N 1
ATOM 1555 C CA . GLU A 1 197 ? -26.284 6.825 14.214 1.00 90.19 197 GLU A CA 1
ATOM 1556 C C . GLU A 1 197 ? -25.315 5.663 14.461 1.00 90.19 197 GLU A C 1
ATOM 1558 O O . GLU A 1 197 ? -24.870 5.441 15.593 1.00 90.19 197 GLU A O 1
ATOM 1563 N N . ALA A 1 198 ? -24.960 4.943 13.393 1.00 90.44 198 ALA A N 1
ATOM 1564 C CA . ALA A 1 198 ? -23.993 3.855 13.427 1.00 90.44 198 ALA A CA 1
ATOM 1565 C C . ALA A 1 198 ? -22.603 4.358 13.846 1.00 90.44 198 ALA A C 1
ATOM 1567 O O . ALA A 1 198 ? -21.973 3.747 14.712 1.00 90.44 198 ALA A O 1
ATOM 1568 N N . ASP A 1 199 ? -22.152 5.487 13.297 1.00 89.12 199 ASP A N 1
ATOM 1569 C CA . ASP A 1 199 ? -20.887 6.134 13.646 1.00 89.12 199 ASP A CA 1
ATOM 1570 C C . ASP A 1 199 ? -20.853 6.531 15.129 1.00 89.12 199 ASP A C 1
ATOM 1572 O O . ASP A 1 199 ? -19.894 6.200 15.832 1.00 89.12 199 ASP A O 1
ATOM 1576 N N . HIS A 1 200 ? -21.914 7.159 15.646 1.00 90.31 200 HIS A N 1
ATOM 1577 C CA . HIS A 1 200 ? -22.000 7.555 17.055 1.00 90.31 200 HIS A CA 1
ATOM 1578 C C . HIS A 1 200 ? -21.988 6.345 18.008 1.00 90.31 200 HIS A C 1
ATOM 1580 O O . HIS A 1 200 ? -21.253 6.318 19.007 1.00 90.31 200 HIS A O 1
ATOM 1586 N N . ALA A 1 201 ? -22.780 5.310 17.705 1.00 91.38 201 ALA A N 1
ATOM 1587 C CA . ALA A 1 201 ? -22.811 4.079 18.492 1.00 91.38 201 ALA A CA 1
ATOM 1588 C C . ALA A 1 201 ? -21.451 3.362 18.468 1.00 91.38 201 ALA A C 1
ATOM 1590 O O . ALA A 1 201 ? -20.934 2.950 19.512 1.00 91.38 201 ALA A O 1
ATOM 1591 N N . TYR A 1 202 ? -20.838 3.262 17.286 1.00 91.50 202 TYR A N 1
ATOM 1592 C CA . TYR A 1 202 ? -19.523 2.662 17.098 1.00 91.50 202 TYR A CA 1
ATOM 1593 C C . TYR A 1 202 ? -18.440 3.414 17.874 1.00 91.50 202 TYR A C 1
ATOM 1595 O O . TYR A 1 202 ? -17.662 2.794 18.605 1.00 91.50 202 TYR A O 1
ATOM 1603 N N . GLN A 1 203 ? -18.420 4.744 17.777 1.00 89.81 203 GLN A N 1
ATOM 1604 C CA . GLN A 1 203 ? -17.458 5.582 18.484 1.00 89.81 203 GLN A CA 1
ATOM 1605 C C . GLN A 1 203 ? -17.571 5.401 19.999 1.00 89.81 203 GLN A C 1
ATOM 1607 O O . GLN A 1 203 ? -16.554 5.202 20.663 1.00 89.81 203 GLN A O 1
ATOM 1612 N N . THR A 1 204 ? -18.791 5.380 20.543 1.00 90.94 204 THR A N 1
ATOM 1613 C CA . THR A 1 204 ? -19.029 5.157 21.979 1.00 90.94 204 THR A CA 1
ATOM 1614 C C . THR A 1 204 ? -18.412 3.833 22.453 1.00 90.94 204 THR A C 1
ATOM 1616 O O . THR A 1 204 ? -17.738 3.779 23.486 1.00 90.94 204 THR A O 1
ATOM 1619 N N . ILE A 1 205 ? -18.579 2.758 21.673 1.00 91.31 205 ILE A N 1
ATOM 1620 C CA . ILE A 1 205 ? -17.994 1.440 21.968 1.00 91.31 205 ILE A CA 1
ATOM 1621 C C . ILE A 1 205 ? -16.462 1.497 21.916 1.00 91.31 205 ILE A C 1
ATOM 1623 O O . ILE A 1 205 ? -15.790 0.970 22.809 1.00 91.31 205 ILE A O 1
ATOM 1627 N N . VAL A 1 206 ? -15.897 2.117 20.878 1.00 91.94 206 VAL A N 1
ATOM 1628 C CA . VAL A 1 206 ? -14.442 2.228 20.700 1.00 91.94 206 VAL A CA 1
ATOM 1629 C C . VAL A 1 206 ? -13.809 3.044 21.825 1.00 91.94 206 VAL A C 1
ATOM 1631 O O . VAL A 1 206 ? -12.798 2.614 22.381 1.00 91.94 206 VAL A O 1
ATOM 1634 N N . GLU A 1 207 ? -14.405 4.172 22.207 1.00 89.06 207 GLU A N 1
ATOM 1635 C CA . GLU A 1 207 ? -13.917 5.026 23.293 1.00 89.06 207 GLU A CA 1
ATOM 1636 C C . GLU A 1 207 ? -13.968 4.307 24.641 1.00 89.06 207 GLU A C 1
ATOM 1638 O O . GLU A 1 207 ? -12.971 4.309 25.369 1.00 89.06 207 GLU A O 1
ATOM 1643 N N . TYR A 1 208 ? -15.065 3.603 24.940 1.00 90.38 208 TYR A N 1
ATOM 1644 C CA . TYR A 1 208 ? -15.157 2.772 26.139 1.00 90.38 208 TYR A CA 1
ATOM 1645 C C . TYR A 1 208 ? -14.057 1.701 26.170 1.00 90.38 208 TYR A C 1
ATOM 1647 O O . TYR A 1 208 ? -13.366 1.544 27.179 1.00 90.38 208 TYR A O 1
ATOM 1655 N N . ARG A 1 209 ? -13.832 0.980 25.062 1.00 90.94 209 ARG A N 1
ATOM 1656 C CA . ARG A 1 209 ? -12.755 -0.023 24.980 1.00 90.94 209 ARG A CA 1
ATOM 1657 C C . ARG A 1 209 ? -11.380 0.609 25.149 1.00 90.94 209 ARG A C 1
ATOM 1659 O O . ARG A 1 209 ? -10.549 0.050 25.862 1.00 90.94 209 ARG A O 1
ATOM 1666 N N . LEU A 1 210 ? -11.139 1.757 24.521 1.00 86.19 210 LEU A N 1
ATOM 1667 C CA . LEU A 1 210 ? -9.867 2.469 24.604 1.00 86.19 210 LEU A CA 1
ATOM 1668 C C . LEU A 1 210 ? -9.557 2.869 26.052 1.00 86.19 210 LEU A C 1
ATOM 1670 O O . LEU A 1 210 ? -8.462 2.591 26.533 1.00 86.19 210 LEU A O 1
ATOM 1674 N N . GLN A 1 211 ? -10.541 3.425 26.767 1.00 83.44 211 GLN A N 1
ATOM 1675 C CA . GLN A 1 211 ? -10.427 3.813 28.180 1.00 83.44 211 GLN A CA 1
ATOM 1676 C C . GLN A 1 211 ? -10.218 2.627 29.134 1.00 83.44 211 GLN A C 1
ATOM 1678 O O . GLN A 1 211 ? -9.754 2.821 30.254 1.00 83.44 211 GLN A O 1
ATOM 1683 N N . ASN A 1 212 ? -10.547 1.404 28.712 1.00 84.12 212 ASN A N 1
ATOM 1684 C CA . ASN A 1 212 ? -10.444 0.192 29.530 1.00 84.12 212 ASN A CA 1
ATOM 1685 C C . ASN A 1 212 ? -9.329 -0.767 29.063 1.00 84.12 212 ASN A C 1
ATOM 1687 O O . ASN A 1 212 ? -9.307 -1.932 29.461 1.00 84.12 212 ASN A O 1
ATOM 1691 N N . GLY A 1 213 ? -8.398 -0.320 28.207 1.00 83.19 213 GLY A N 1
ATOM 1692 C CA . GLY A 1 213 ? -7.300 -1.167 27.713 1.00 83.19 213 GLY A CA 1
ATOM 1693 C C . GLY A 1 213 ? -7.772 -2.361 26.868 1.00 83.19 213 GLY A C 1
ATOM 1694 O O . GLY A 1 213 ? -7.161 -3.435 26.877 1.00 83.19 213 GLY A O 1
ATOM 1695 N N . GLY A 1 214 ? -8.882 -2.184 26.151 1.00 88.69 214 GLY A N 1
ATOM 1696 C CA . GLY A 1 214 ? -9.594 -3.208 25.390 1.00 88.69 214 GLY A CA 1
ATOM 1697 C C . GLY A 1 214 ? -8.983 -3.565 24.034 1.00 88.69 214 GLY A C 1
ATOM 1698 O O . GLY A 1 214 ? -9.689 -4.163 23.224 1.00 88.69 214 GLY A O 1
ATOM 1699 N N . PHE A 1 215 ? -7.716 -3.212 23.784 1.00 91.06 215 PHE A N 1
ATOM 1700 C CA . PHE A 1 215 ? -6.997 -3.478 22.532 1.00 91.06 215 PHE A CA 1
ATOM 1701 C C . PHE A 1 215 ? -5.617 -4.089 22.789 1.00 91.06 215 PHE A C 1
ATOM 1703 O O . PHE A 1 215 ? -4.897 -3.681 23.706 1.00 91.06 215 PHE A O 1
ATOM 1710 N N . ASP A 1 216 ? -5.246 -5.056 21.947 1.00 89.81 216 ASP A N 1
ATOM 1711 C CA . ASP A 1 216 ? -3.921 -5.682 21.944 1.00 89.81 216 ASP A CA 1
ATOM 1712 C C . ASP A 1 216 ? -2.868 -4.691 21.403 1.00 89.81 216 ASP A C 1
ATOM 1714 O O . ASP A 1 216 ? -1.777 -4.559 21.961 1.00 89.81 216 ASP A O 1
ATOM 1718 N N . ALA A 1 217 ? -3.216 -3.945 20.348 1.00 90.19 217 ALA A N 1
ATOM 1719 C CA . ALA A 1 217 ? -2.347 -2.963 19.702 1.00 90.19 217 ALA A CA 1
ATOM 1720 C C . ALA A 1 217 ? -3.130 -1.746 19.192 1.00 90.19 217 ALA A C 1
ATOM 1722 O O . ALA A 1 217 ? -4.308 -1.853 18.844 1.00 90.19 217 ALA A O 1
ATOM 1723 N N . ILE A 1 218 ? -2.442 -0.605 19.110 1.00 89.50 218 ILE A N 1
ATOM 1724 C CA . ILE A 1 218 ? -2.946 0.622 18.488 1.00 89.50 218 ILE A CA 1
ATOM 1725 C C . ILE A 1 218 ? -2.004 1.000 17.340 1.00 89.50 218 ILE A C 1
ATOM 1727 O O . ILE A 1 218 ? -0.807 1.202 17.554 1.00 89.50 218 ILE A O 1
ATOM 1731 N N . ILE A 1 219 ? -2.548 1.086 16.130 1.00 89.00 219 ILE A N 1
ATOM 1732 C CA . ILE A 1 219 ? -1.874 1.549 14.917 1.00 89.00 219 ILE A CA 1
ATOM 1733 C C . ILE A 1 219 ? -2.302 2.991 14.678 1.00 89.00 219 ILE A C 1
ATOM 1735 O O . ILE A 1 219 ? -3.496 3.274 14.639 1.00 89.00 219 ILE A O 1
ATOM 1739 N N . VAL A 1 220 ? -1.347 3.891 14.472 1.00 85.81 220 VAL A N 1
ATOM 1740 C CA . VAL A 1 220 ? -1.620 5.283 14.105 1.00 85.81 220 VAL A CA 1
ATOM 1741 C C . VAL A 1 220 ? -1.049 5.546 12.717 1.00 85.81 220 VAL A C 1
ATOM 1743 O O . VAL A 1 220 ? 0.151 5.369 12.508 1.00 85.81 220 VAL A O 1
ATOM 1746 N N . THR A 1 221 ? -1.886 5.965 11.767 1.00 79.75 221 THR A N 1
ATOM 1747 C CA . THR A 1 221 ? -1.445 6.370 10.418 1.00 79.75 221 THR A CA 1
ATOM 1748 C C . THR A 1 221 ? -1.566 7.874 10.257 1.00 79.75 221 THR A C 1
ATOM 1750 O O . THR A 1 221 ? -2.614 8.428 10.588 1.00 79.75 221 THR A O 1
ATOM 1753 N N . ASN A 1 222 ? -0.552 8.517 9.684 1.00 65.62 222 ASN A N 1
ATOM 1754 C CA . ASN A 1 222 ? -0.567 9.955 9.443 1.00 65.62 222 ASN A CA 1
ATOM 1755 C C . ASN A 1 222 ? -0.411 10.294 7.952 1.00 65.62 222 ASN A C 1
ATOM 1757 O O . ASN A 1 222 ? 0.619 9.986 7.360 1.00 65.62 222 ASN A O 1
ATOM 1761 N N . GLY A 1 223 ? -1.393 11.008 7.395 1.00 51.84 223 GLY A N 1
ATOM 1762 C CA . GLY A 1 223 ? -1.359 11.623 6.061 1.00 51.84 223 GLY A CA 1
ATOM 1763 C C . GLY A 1 223 ? -0.813 13.060 6.047 1.00 51.84 223 GLY A C 1
ATOM 1764 O O . GLY A 1 223 ? -1.233 13.878 5.233 1.00 51.84 223 GLY A O 1
ATOM 1765 N N . GLY A 1 224 ? 0.086 13.416 6.966 1.00 48.94 224 GLY A N 1
ATOM 1766 C CA . GLY A 1 224 ? 0.658 14.758 7.083 1.00 48.94 224 GLY A CA 1
ATOM 1767 C C . GLY A 1 224 ? -0.287 15.823 7.654 1.00 48.94 224 GLY A C 1
ATOM 1768 O O . GLY A 1 224 ? -0.123 16.995 7.304 1.00 48.94 224 GLY A O 1
ATOM 1769 N N . ASN A 1 225 ? -1.241 15.441 8.507 1.00 44.78 225 ASN A N 1
ATOM 1770 C CA . ASN A 1 225 ? -2.214 16.340 9.133 1.00 44.78 225 ASN A CA 1
ATOM 1771 C C . ASN A 1 225 ? -1.980 16.521 10.651 1.00 44.78 225 ASN A C 1
ATOM 1773 O O . ASN A 1 225 ? -1.095 15.909 11.250 1.00 44.78 225 ASN A O 1
ATOM 1777 N N . GLU A 1 226 ? -2.744 17.437 11.253 1.00 44.12 226 GLU A N 1
ATOM 1778 C CA . GLU A 1 226 ? -2.656 17.899 12.653 1.00 44.12 226 GLU A CA 1
ATOM 1779 C C . GLU A 1 226 ? -2.824 16.799 13.718 1.00 44.12 226 GLU A C 1
ATOM 1781 O O . GLU A 1 226 ? -2.454 16.982 14.873 1.00 44.12 226 GLU A O 1
ATOM 1786 N N . TYR A 1 227 ? -3.271 15.608 13.318 1.00 47.66 227 TYR A N 1
ATOM 1787 C CA . TYR A 1 227 ? -3.398 14.422 14.170 1.00 47.66 227 TYR A CA 1
ATOM 1788 C C . TYR A 1 227 ? -2.059 13.705 14.445 1.00 47.66 227 TYR A C 1
ATOM 1790 O O . TYR A 1 227 ? -2.027 12.637 15.052 1.00 47.66 227 TYR A O 1
ATOM 1798 N N . CYS A 1 228 ? -0.933 14.295 14.031 1.00 50.72 228 CYS A N 1
ATOM 1799 C CA . CYS A 1 228 ? 0.425 13.786 14.256 1.00 50.72 228 CYS A CA 1
ATOM 1800 C C . CYS A 1 228 ? 0.969 14.030 15.678 1.00 50.72 228 CYS A C 1
ATOM 1802 O O . CYS A 1 228 ? 2.128 13.732 15.975 1.00 50.72 228 CYS A O 1
ATOM 1804 N N . GLU A 1 229 ? 0.167 14.586 16.579 1.00 56.84 229 GLU A N 1
ATOM 1805 C CA . GLU A 1 229 ? 0.532 14.646 17.987 1.00 56.84 229 GLU A CA 1
ATOM 1806 C C . GLU A 1 229 ? -0.031 13.408 18.682 1.00 56.84 229 GLU A C 1
ATOM 1808 O O . GLU A 1 229 ? -1.101 13.431 19.287 1.00 56.84 229 GLU A O 1
ATOM 1813 N N . VAL A 1 230 ? 0.710 12.296 18.615 1.00 56.16 230 VAL A N 1
ATOM 1814 C CA . VAL A 1 230 ? 0.430 11.105 19.441 1.00 56.16 230 VAL A CA 1
ATOM 1815 C C . VAL A 1 230 ? 0.265 11.516 20.912 1.00 56.16 230 VAL A C 1
ATOM 1817 O O . VAL A 1 230 ? -0.574 10.959 21.615 1.00 56.16 230 VAL A O 1
ATOM 1820 N N . ASP A 1 231 ? 0.984 12.552 21.350 1.00 58.44 231 ASP A N 1
ATOM 1821 C CA . ASP A 1 231 ? 0.860 13.178 22.668 1.00 58.44 231 ASP A CA 1
ATOM 1822 C C . ASP A 1 231 ? -0.535 13.778 22.935 1.00 58.44 231 ASP A C 1
ATOM 1824 O O . ASP A 1 231 ? -1.035 13.663 24.059 1.00 58.44 231 ASP A O 1
ATOM 1828 N N . LEU A 1 232 ? -1.224 14.342 21.931 1.00 58.34 232 LEU A N 1
ATOM 1829 C CA . LEU A 1 232 ? -2.624 14.769 22.068 1.00 58.34 232 LEU A CA 1
ATOM 1830 C C . LEU A 1 232 ? -3.535 13.573 22.308 1.00 58.34 232 LEU A C 1
ATOM 1832 O O . LEU A 1 232 ? -4.401 13.651 23.172 1.00 58.34 232 LEU A O 1
ATOM 1836 N N . TYR A 1 233 ? -3.326 12.448 21.623 1.00 59.38 233 TYR A N 1
ATOM 1837 C CA . TYR A 1 233 ? -4.090 11.223 21.889 1.00 59.38 233 TYR A CA 1
ATOM 1838 C C . TYR A 1 233 ? -3.759 10.641 23.265 1.00 59.38 233 TYR A C 1
ATOM 1840 O O . TYR A 1 233 ? -4.654 10.225 24.003 1.00 59.38 233 TYR A O 1
ATOM 1848 N N . GLN A 1 234 ? -2.487 10.662 23.662 1.00 60.22 234 GLN A N 1
ATOM 1849 C CA . GLN A 1 234 ? -2.074 10.224 24.992 1.00 60.22 234 GLN A CA 1
ATOM 1850 C C . GLN A 1 234 ? -2.678 11.077 26.104 1.00 60.22 234 GLN A C 1
ATOM 1852 O O . GLN A 1 234 ? -3.008 10.536 27.160 1.00 60.22 234 GLN A O 1
ATOM 1857 N N . THR A 1 235 ? -2.844 12.375 25.861 1.00 57.66 235 THR A N 1
ATOM 1858 C CA . THR A 1 235 ? -3.437 13.324 26.805 1.00 57.66 235 THR A CA 1
ATOM 1859 C C . THR A 1 235 ? -4.962 13.224 26.807 1.00 57.66 235 THR A C 1
ATOM 1861 O O . THR A 1 235 ? -5.554 13.060 27.871 1.00 57.66 235 THR A O 1
ATOM 1864 N N . LYS A 1 236 ? -5.597 13.238 25.627 1.00 59.22 236 LYS A N 1
ATOM 1865 C CA . LYS A 1 236 ? -7.057 13.172 25.437 1.00 59.22 236 LYS A CA 1
ATOM 1866 C C . LYS A 1 236 ? -7.653 11.865 25.958 1.00 59.22 236 LYS A C 1
ATOM 1868 O O . LYS A 1 236 ? -8.714 11.888 26.568 1.00 59.22 236 LYS A O 1
ATOM 1873 N N . PHE A 1 237 ? -6.965 10.741 25.754 1.00 56.12 237 PHE A N 1
ATOM 1874 C CA . PHE A 1 237 ? -7.451 9.413 26.151 1.00 56.12 237 PHE A CA 1
ATOM 1875 C C . PHE A 1 237 ? -6.687 8.809 27.336 1.00 56.12 237 PHE A C 1
ATOM 1877 O O . PHE A 1 237 ? -6.890 7.648 27.674 1.00 56.12 237 PHE A O 1
ATOM 1884 N N . GLY A 1 238 ? -5.777 9.559 27.967 1.00 51.66 238 GLY A N 1
ATOM 1885 C CA . GLY A 1 238 ? -5.008 9.071 29.117 1.00 51.66 238 GLY A CA 1
ATOM 1886 C C . GLY A 1 238 ? -4.078 7.882 28.817 1.00 51.66 238 GLY A C 1
ATOM 1887 O O . GLY A 1 238 ? -3.621 7.216 29.753 1.00 51.66 238 GLY A O 1
ATOM 1888 N N . ILE A 1 239 ? -3.758 7.618 2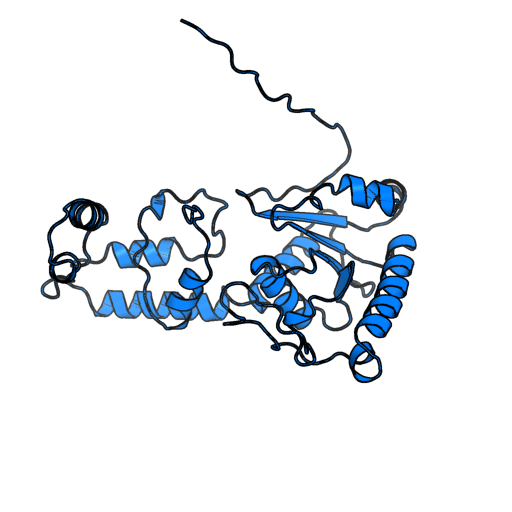7.541 1.00 54.75 239 ILE A N 1
ATOM 1889 C CA . ILE A 1 239 ? -2.954 6.462 27.092 1.00 54.75 239 ILE A CA 1
ATOM 1890 C C . ILE A 1 239 ? -1.581 6.459 27.786 1.00 54.75 239 ILE A C 1
ATOM 1892 O O . ILE A 1 239 ? -1.073 5.401 28.154 1.00 54.75 239 ILE A O 1
ATOM 1896 N N . GLY A 1 240 ? -1.007 7.634 28.079 1.00 43.16 240 GLY A N 1
ATOM 1897 C CA . GLY A 1 240 ? 0.280 7.762 28.779 1.00 43.16 240 GLY A CA 1
ATOM 1898 C C . GLY A 1 240 ? 0.275 7.318 30.254 1.00 43.16 240 GLY A C 1
ATOM 1899 O O . GLY A 1 240 ? 1.322 6.944 30.782 1.00 43.16 240 GLY A O 1
ATOM 1900 N N . ARG A 1 241 ? -0.884 7.313 30.936 1.00 38.59 241 ARG A N 1
ATOM 1901 C CA . ARG A 1 241 ? -1.010 6.784 32.312 1.00 38.59 241 ARG A CA 1
ATOM 1902 C C . ARG A 1 241 ? -1.341 5.292 32.330 1.00 38.59 241 ARG A C 1
ATOM 1904 O O . ARG A 1 241 ? -0.851 4.589 33.208 1.00 38.59 241 ARG A O 1
ATOM 1911 N N . GLN A 1 242 ? -2.104 4.798 31.353 1.00 39.66 242 GLN A N 1
ATOM 1912 C CA . GLN A 1 242 ? -2.487 3.382 31.275 1.00 39.66 242 GLN A CA 1
ATOM 1913 C C . GLN A 1 242 ? -1.406 2.473 30.672 1.00 39.66 242 GLN A C 1
ATOM 1915 O O . GLN A 1 242 ? -1.266 1.333 31.102 1.00 39.66 242 GLN A O 1
ATOM 1920 N N . THR A 1 243 ? -0.566 2.968 29.760 1.00 38.53 243 THR A N 1
ATOM 1921 C CA . THR A 1 243 ? 0.561 2.198 29.180 1.00 38.53 243 THR A CA 1
ATOM 1922 C C . THR A 1 243 ? 1.659 1.843 30.188 1.00 38.53 243 THR A C 1
ATOM 1924 O O . THR A 1 243 ? 2.446 0.933 29.943 1.00 38.53 243 THR A O 1
ATOM 1927 N N . ARG A 1 244 ? 1.702 2.501 31.358 1.00 36.09 244 ARG A N 1
ATOM 1928 C CA . ARG A 1 244 ? 2.587 2.098 32.465 1.00 36.09 244 ARG A CA 1
ATOM 1929 C C . ARG A 1 244 ? 2.088 0.870 33.232 1.00 36.09 244 ARG A C 1
ATOM 1931 O O . ARG A 1 244 ? 2.911 0.227 33.877 1.00 36.09 244 ARG A O 1
ATOM 1938 N N . SER A 1 245 ? 0.796 0.527 33.163 1.00 34.22 245 SER A N 1
ATOM 1939 C CA . SER A 1 245 ? 0.239 -0.662 33.835 1.00 34.22 245 SER A CA 1
ATOM 1940 C C . SER A 1 245 ? -0.376 -1.702 32.889 1.00 34.22 245 SER A C 1
ATOM 1942 O O . SER A 1 245 ? -0.649 -2.818 33.326 1.00 34.22 245 SER A O 1
ATOM 1944 N N . LEU A 1 246 ? -0.587 -1.387 31.606 1.00 37.22 246 LEU A N 1
ATOM 1945 C CA . LEU A 1 246 ? -1.248 -2.263 30.635 1.00 37.22 246 LEU A CA 1
ATOM 1946 C C . LEU A 1 246 ? -0.377 -2.499 29.396 1.00 37.22 246 LEU A C 1
ATOM 1948 O O . LEU A 1 246 ? 0.234 -1.587 28.850 1.00 37.22 246 LEU A O 1
ATOM 1952 N N . ARG A 1 247 ? -0.362 -3.761 28.949 1.00 43.41 247 ARG A N 1
ATOM 1953 C CA . ARG A 1 247 ? 0.456 -4.357 27.871 1.00 43.41 247 ARG A CA 1
ATOM 1954 C C . ARG A 1 247 ? 0.235 -3.774 26.458 1.00 43.41 247 ARG A C 1
ATOM 1956 O O . ARG A 1 247 ? 0.698 -4.370 25.489 1.00 43.41 247 ARG A O 1
ATOM 1963 N N . THR A 1 248 ? -0.480 -2.662 26.316 1.00 44.66 248 THR A N 1
ATOM 1964 C CA . THR A 1 248 ? -0.869 -2.095 25.020 1.00 44.66 248 THR A CA 1
ATOM 1965 C C . THR A 1 248 ? 0.288 -1.313 24.407 1.00 44.66 248 THR A C 1
ATOM 1967 O O . THR A 1 248 ? 0.872 -0.439 25.048 1.00 44.66 248 THR A O 1
ATOM 1970 N N . LYS A 1 249 ? 0.614 -1.620 23.147 1.00 53.44 249 LYS A N 1
ATOM 1971 C CA . LYS A 1 249 ? 1.674 -0.941 22.395 1.00 53.44 249 LYS A CA 1
ATOM 1972 C C . LYS A 1 249 ? 1.116 -0.046 21.305 1.00 53.44 249 LYS A C 1
ATOM 1974 O O . LYS A 1 249 ? 0.167 -0.421 20.618 1.00 53.44 249 LYS A O 1
ATOM 1979 N N . VAL A 1 250 ? 1.756 1.108 21.141 1.00 53.44 250 VAL A N 1
ATOM 1980 C CA . VAL A 1 250 ? 1.444 2.084 20.097 1.00 53.44 250 VAL A CA 1
ATOM 1981 C C . VAL A 1 250 ? 2.501 1.982 19.004 1.00 53.44 250 VAL A C 1
ATOM 1983 O O . VAL A 1 250 ? 3.696 2.083 19.286 1.00 53.44 250 VAL A O 1
ATOM 1986 N N . LEU A 1 251 ? 2.054 1.767 17.770 1.00 51.44 251 LEU A N 1
ATOM 1987 C CA . LEU A 1 251 ? 2.871 1.881 16.568 1.00 51.44 251 LEU A CA 1
ATOM 1988 C C . LEU A 1 251 ? 2.501 3.155 15.827 1.00 51.44 251 LEU A C 1
ATOM 1990 O O . LEU A 1 251 ? 1.336 3.367 15.491 1.00 51.44 251 LEU A O 1
ATOM 1994 N N . GLU A 1 252 ? 3.506 3.969 15.535 1.00 49.34 252 GLU A N 1
ATOM 1995 C CA . GLU A 1 252 ? 3.344 5.167 14.725 1.00 49.34 252 GLU A CA 1
ATOM 1996 C C . GLU A 1 252 ? 3.862 4.914 13.306 1.00 49.34 252 GLU A C 1
ATOM 1998 O O . GLU A 1 252 ? 5.017 4.530 13.108 1.00 49.34 252 GLU A O 1
ATOM 2003 N N . TYR A 1 253 ? 2.999 5.136 12.314 1.00 39.91 253 TYR A N 1
ATOM 2004 C CA . TYR A 1 253 ? 3.339 5.084 10.897 1.00 39.91 253 TYR A CA 1
ATOM 2005 C C . TYR A 1 253 ? 3.275 6.500 10.310 1.00 39.91 253 TYR A C 1
ATOM 2007 O O . TYR A 1 253 ? 2.193 7.045 10.070 1.00 39.91 253 TYR A O 1
ATOM 2015 N N . ARG A 1 254 ? 4.446 7.119 10.098 1.00 38.97 254 ARG A N 1
ATOM 2016 C CA . ARG A 1 254 ? 4.575 8.444 9.470 1.00 38.97 254 ARG A CA 1
ATOM 2017 C C . ARG A 1 254 ? 5.041 8.324 8.026 1.00 38.97 254 ARG A C 1
ATOM 2019 O O . ARG A 1 254 ? 6.179 7.924 7.773 1.00 38.97 254 ARG A O 1
ATOM 2026 N N . THR A 1 255 ? 4.235 8.805 7.086 1.00 37.25 255 THR A N 1
ATOM 2027 C CA . THR A 1 255 ? 4.668 9.022 5.702 1.00 37.25 255 THR A CA 1
ATOM 2028 C C . THR A 1 255 ? 4.823 10.513 5.426 1.00 37.25 255 THR A C 1
ATOM 2030 O O . THR A 1 255 ? 3.885 11.220 5.085 1.00 37.25 255 THR A O 1
ATOM 2033 N N . ARG A 1 256 ? 6.059 11.008 5.567 1.00 36.31 256 ARG A N 1
ATOM 2034 C CA . ARG A 1 256 ? 6.521 12.199 4.823 1.00 36.31 256 ARG A CA 1
ATOM 2035 C C . ARG A 1 256 ? 7.955 12.100 4.295 1.00 36.31 256 ARG A C 1
ATOM 2037 O O . ARG A 1 256 ? 8.260 12.776 3.325 1.00 36.31 256 ARG A O 1
ATOM 2044 N N . SER A 1 257 ? 8.785 11.219 4.853 1.00 34.31 257 SER A N 1
ATOM 2045 C CA . SER A 1 257 ? 10.107 10.841 4.307 1.00 34.31 257 SER A CA 1
ATOM 2046 C C . SER A 1 257 ? 10.776 9.724 5.133 1.00 34.31 257 SER A C 1
ATOM 2048 O O . SER A 1 257 ? 11.995 9.653 5.226 1.00 34.31 257 SER A O 1
ATOM 2050 N N . GLY A 1 258 ? 9.962 8.825 5.706 1.00 38.72 258 GLY A N 1
ATOM 2051 C CA . GLY A 1 258 ? 10.392 7.614 6.410 1.00 38.72 258 GLY A CA 1
ATOM 2052 C C . GLY A 1 258 ? 10.942 7.841 7.818 1.00 38.72 258 GLY A C 1
ATOM 2053 O O . GLY A 1 258 ? 12.041 8.343 7.947 1.00 38.72 258 GLY A O 1
ATOM 2054 N N . TRP A 1 259 ? 10.213 7.390 8.846 1.00 29.27 259 TRP A N 1
ATOM 2055 C CA . TRP A 1 259 ? 10.769 6.826 10.089 1.00 29.27 259 TRP A CA 1
ATOM 2056 C C . TRP A 1 259 ? 9.726 5.893 10.722 1.00 29.27 259 TRP A C 1
ATOM 2058 O O . TRP A 1 259 ? 8.584 6.293 10.945 1.00 29.27 259 TRP A O 1
ATOM 2068 N N . LEU A 1 260 ? 10.137 4.658 11.017 1.00 28.36 260 LEU A N 1
ATOM 2069 C CA . LEU A 1 260 ? 9.459 3.758 11.950 1.00 28.36 260 LEU A CA 1
ATOM 2070 C C . LEU A 1 260 ? 10.073 4.049 13.330 1.00 28.36 260 LEU A C 1
ATOM 2072 O O . LEU A 1 260 ? 11.261 3.790 13.516 1.00 28.36 260 LEU A O 1
ATOM 2076 N N . SER A 1 261 ? 9.310 4.605 14.275 1.00 29.53 261 SER A N 1
ATOM 2077 C CA . SER A 1 261 ? 9.804 4.856 15.638 1.00 29.53 261 SER A CA 1
ATOM 2078 C C . SER A 1 261 ? 8.952 4.149 16.687 1.00 29.53 261 SER A C 1
ATOM 2080 O O . SER A 1 261 ? 7.728 4.242 16.709 1.00 29.53 261 SER A O 1
ATOM 2082 N N . TYR A 1 262 ? 9.652 3.438 17.570 1.00 29.53 262 TYR A N 1
ATOM 2083 C CA . TYR A 1 262 ? 9.149 2.775 18.767 1.00 29.53 262 TYR A CA 1
ATOM 2084 C C . TYR A 1 262 ? 9.375 3.698 19.971 1.00 29.53 262 TYR A C 1
ATOM 2086 O O . TYR A 1 262 ? 10.523 4.006 20.294 1.00 29.53 262 TYR A O 1
ATOM 2094 N N . HIS A 1 263 ? 8.316 4.126 20.663 1.00 31.72 263 HIS A N 1
ATOM 2095 C CA . HIS A 1 263 ? 8.460 4.920 21.887 1.00 31.72 263 HIS A CA 1
ATOM 2096 C C . HIS A 1 263 ? 8.492 4.031 23.143 1.00 31.72 263 HIS A C 1
ATOM 2098 O O . HIS A 1 263 ? 7.464 3.628 23.681 1.00 31.72 263 HIS A O 1
ATOM 2104 N N . GLY A 1 264 ? 9.713 3.752 23.618 1.00 24.81 264 GLY A N 1
ATOM 2105 C CA . GLY A 1 264 ? 10.018 3.558 25.043 1.00 24.81 264 GLY A CA 1
ATOM 2106 C C . GLY A 1 264 ? 10.242 4.913 25.746 1.00 24.81 264 GLY A C 1
ATOM 2107 O O . GLY A 1 264 ? 10.252 5.951 25.083 1.00 24.81 264 GLY A O 1
ATOM 2108 N N . PRO A 1 265 ? 10.380 4.959 27.084 1.00 26.73 265 PRO A N 1
ATOM 2109 C CA . PRO A 1 265 ? 10.146 6.182 27.840 1.00 26.73 265 PRO A CA 1
ATOM 2110 C C . PRO A 1 265 ? 11.302 7.200 27.760 1.00 26.73 265 PRO A C 1
ATOM 2112 O O . PRO A 1 265 ? 12.458 6.875 28.008 1.00 26.73 265 PRO A O 1
ATOM 2115 N N . THR A 1 266 ? 10.899 8.466 27.592 1.00 28.59 266 THR A N 1
ATOM 2116 C CA . THR A 1 266 ? 11.521 9.746 28.005 1.00 28.59 266 THR A CA 1
ATOM 2117 C C . THR A 1 266 ? 12.360 10.605 27.039 1.00 28.59 266 THR A C 1
ATOM 2119 O O . THR A 1 266 ? 13.246 10.149 26.331 1.00 28.59 266 THR A O 1
ATOM 2122 N N . LYS A 1 267 ? 12.087 11.915 27.216 1.00 24.80 267 LYS A N 1
ATOM 2123 C CA . LYS A 1 267 ? 12.776 13.167 26.845 1.00 24.80 267 LYS A CA 1
ATOM 2124 C C . LYS A 1 267 ? 12.525 13.738 25.444 1.00 24.80 267 LYS A C 1
ATOM 2126 O O . LYS A 1 267 ? 13.305 13.596 24.514 1.00 24.80 267 LYS A O 1
ATOM 2131 N N . CYS A 1 268 ? 11.440 14.514 25.408 1.00 27.52 268 CYS A N 1
ATOM 2132 C CA . CYS A 1 268 ? 11.146 15.616 24.498 1.00 27.52 268 CYS A CA 1
ATOM 2133 C C . CYS A 1 268 ? 12.400 16.474 24.226 1.00 27.52 268 CYS A C 1
ATOM 2135 O O . CYS A 1 268 ? 12.841 17.247 25.079 1.00 27.52 268 CYS A O 1
ATOM 2137 N N . GLY A 1 269 ? 12.981 16.317 23.037 1.00 25.78 269 GLY A N 1
ATOM 2138 C CA . GLY A 1 269 ? 13.981 17.221 22.487 1.00 25.78 269 GLY A CA 1
ATOM 2139 C C . GLY A 1 269 ? 13.291 18.238 21.588 1.00 25.78 269 GLY A C 1
ATOM 2140 O O . GLY A 1 269 ? 12.956 17.928 20.449 1.00 25.78 269 GLY A O 1
ATOM 2141 N N . ARG A 1 270 ? 13.077 19.455 22.100 1.00 27.70 270 ARG A N 1
ATOM 2142 C CA . ARG A 1 270 ? 12.720 20.622 21.284 1.00 27.70 270 ARG A CA 1
ATOM 2143 C C . ARG A 1 270 ? 13.786 20.807 20.204 1.00 27.70 270 ARG A C 1
ATOM 2145 O O . ARG A 1 270 ? 14.904 21.202 20.522 1.00 27.70 270 ARG A O 1
ATOM 2152 N N . THR A 1 271 ? 13.447 20.589 18.939 1.00 27.80 271 THR A N 1
ATOM 2153 C CA . THR A 1 271 ? 14.244 21.118 17.827 1.00 27.80 271 THR A CA 1
ATOM 2154 C C . THR A 1 271 ? 13.737 22.520 17.515 1.00 27.80 271 THR A C 1
ATOM 2156 O O . THR A 1 271 ? 12.720 22.728 16.857 1.00 27.80 271 THR A O 1
ATOM 2159 N N . LEU A 1 272 ? 14.442 23.497 18.082 1.00 24.78 272 LEU A N 1
ATOM 2160 C CA . LEU A 1 272 ? 14.401 24.893 17.667 1.00 24.78 272 LEU A CA 1
ATOM 2161 C C . LEU A 1 272 ? 14.743 24.965 16.171 1.00 24.78 272 LEU A C 1
ATOM 2163 O O . LEU A 1 272 ? 15.766 24.428 15.749 1.00 24.78 272 LEU A O 1
ATOM 2167 N N . ARG A 1 273 ? 13.905 25.640 15.376 1.00 25.56 273 ARG A N 1
ATOM 2168 C CA . ARG A 1 273 ? 14.275 26.044 14.013 1.00 25.56 273 ARG A CA 1
ATOM 2169 C C . ARG A 1 273 ? 15.492 26.977 14.100 1.00 25.56 273 ARG A C 1
ATOM 2171 O O . ARG A 1 273 ? 15.422 27.942 14.870 1.00 25.56 273 ARG A O 1
ATOM 2178 N N . PRO A 1 274 ? 16.574 26.759 13.335 1.00 27.00 274 PRO A N 1
ATOM 2179 C CA . PRO A 1 274 ? 17.585 27.787 13.159 1.00 27.00 274 PRO A CA 1
ATOM 2180 C C . PRO A 1 274 ? 16.935 28.970 12.439 1.00 27.00 274 PRO A C 1
ATOM 2182 O O . PRO A 1 274 ? 16.327 28.803 11.384 1.00 27.00 274 PRO A O 1
ATOM 2185 N N . ARG A 1 275 ? 17.007 30.146 13.066 1.00 26.67 275 ARG A N 1
ATOM 2186 C CA . ARG A 1 275 ? 16.711 31.424 12.421 1.00 26.67 275 ARG A CA 1
ATOM 2187 C C . ARG A 1 275 ? 17.739 31.657 11.325 1.00 26.67 275 ARG A C 1
ATOM 2189 O O . ARG A 1 275 ? 18.925 31.423 11.561 1.00 26.67 275 ARG A O 1
ATOM 2196 N N . ASP A 1 276 ? 17.265 32.192 10.209 1.00 31.41 276 ASP A N 1
ATOM 2197 C CA . ASP A 1 276 ? 18.079 32.889 9.227 1.00 31.41 276 ASP A CA 1
ATOM 2198 C C . ASP A 1 276 ? 19.065 33.823 9.942 1.00 31.41 276 ASP A C 1
ATOM 2200 O O . ASP A 1 276 ? 18.680 34.687 10.739 1.00 31.41 276 ASP A O 1
ATOM 2204 N N . ARG A 1 277 ? 20.352 33.599 9.691 1.00 26.73 277 ARG A N 1
ATOM 2205 C CA . ARG A 1 277 ? 21.413 34.571 9.924 1.00 26.73 277 ARG A CA 1
ATOM 2206 C C . ARG A 1 277 ? 22.299 34.583 8.685 1.00 26.73 277 ARG A C 1
ATOM 2208 O O . ARG A 1 277 ? 23.001 33.614 8.414 1.00 26.73 277 ARG A O 1
ATOM 2215 N N . GLU A 1 278 ? 22.219 35.701 7.970 1.00 27.30 278 GLU A N 1
ATOM 2216 C CA . GLU A 1 278 ? 23.343 36.419 7.343 1.00 27.30 278 GLU A CA 1
ATOM 2217 C C . GLU A 1 278 ? 24.637 36.179 8.160 1.00 27.30 278 GLU A C 1
ATOM 2219 O O . GLU A 1 278 ? 24.578 36.135 9.390 1.00 27.30 278 GLU A O 1
ATOM 2224 N N . CYS A 1 279 ? 25.843 35.954 7.638 1.00 22.59 279 CYS A N 1
ATOM 2225 C CA . CYS A 1 279 ? 26.656 36.554 6.564 1.00 22.59 279 CYS A CA 1
ATOM 2226 C C . CYS A 1 279 ? 27.987 35.725 6.525 1.00 22.59 279 CYS A C 1
ATOM 2228 O O . CYS A 1 279 ? 28.141 34.868 7.407 1.00 22.59 279 CYS A O 1
ATOM 2230 N N . PRO A 1 280 ? 28.994 35.950 5.648 1.00 34.69 280 PRO A N 1
ATOM 2231 C CA . PRO A 1 280 ? 29.280 37.124 4.813 1.00 34.69 280 PRO A CA 1
ATOM 2232 C C . PRO A 1 280 ? 29.104 36.913 3.305 1.00 34.69 280 PRO A C 1
ATOM 2234 O O . PRO A 1 280 ? 29.344 35.789 2.812 1.00 34.69 280 PRO A O 1
#

Secondary structure (DSSP, 8-state):
-----S--HHHHHHHHTTPPPP-TTGGGS-TTTTTTS-HHHHHHHHTSTTSPPHHHHHHHHHS--S-TTTTT---TTT--HHHHHHHHHHHHHHHHHHSSHHHHHHHHHHHHHHSSS-----SS-EEEE--SS--HHHHHHHHHHHHHHGGGEEEESS--GGGBTT--S----TTTTTTTTT-BPPPHHHHSS-HHHHHHHHHHHHHHHHHTT--SEEEEEESSSGGG-HHHHHHHT-HHHHTTTS--EEEEEETTTTEEE---S------PPPP-----

Radius of gyration: 22.93 Å; Cα contacts (8 Å, |Δi|>4): 331; chains: 1; bounding box: 59×50×67 Å

Nearest PDB structures (foldseek):
  3mqt-assembly3_S  TM=3.024E-01  e=9.244E+00  Shewanella pealeana ATCC 700345

Mean predicted aligned error: 11.25 Å